Protein AF-A0A383VMI4-F1 (afdb_monomer_lite)

InterPro domains:
  IPR001650 Helicase, C-terminal domain-like [PF00271] (26-81)
  IPR001650 Helicase, C-terminal domain-like [PS51194] (1-138)
  IPR001650 Helicase, C-terminal domain-like [SM00490] (7-83)
  IPR005034 Dicer, dimerisation domain [PF03368] (176-261)
  IPR005034 Dicer, dimerisation domain [PS51327] (175-262)
  IPR027417 P-loop containing nucleoside triphosphate hydrolase [G3DSA:3.40.50.300] (9-115)
  IPR027417 P-loop containing nucleoside triphosphate hydrolase [SSF52540] (26-90)
  IPR038248 Dicer dimerisation domain superfamily [G3DSA:3.30.160.380] (170-262)

Structure (mmCIF, N/CA/C/O backbone):
data_AF-A0A383VMI4-F1
#
_entry.id   AF-A0A383VMI4-F1
#
loop_
_atom_site.group_PDB
_atom_site.id
_atom_site.type_symbol
_atom_site.label_atom_id
_atom_site.label_alt_id
_atom_site.label_comp_id
_atom_site.label_asym_id
_atom_site.label_entity_id
_atom_site.label_seq_id
_atom_site.pdbx_PDB_ins_code
_atom_site.Cartn_x
_atom_site.Cartn_y
_atom_site.Cartn_z
_atom_site.occupancy
_atom_site.B_iso_or_equiv
_atom_site.auth_seq_id
_atom_site.auth_comp_id
_atom_site.auth_asym_id
_atom_site.auth_atom_id
_atom_site.pdbx_PDB_model_num
ATOM 1 N N . MET A 1 1 ? 37.426 38.549 -35.967 1.00 44.88 1 MET A N 1
ATOM 2 C CA . MET A 1 1 ? 36.261 37.666 -36.197 1.00 44.88 1 MET A CA 1
ATOM 3 C C . MET A 1 1 ? 36.591 36.344 -35.525 1.00 44.88 1 MET A C 1
ATOM 5 O O . MET A 1 1 ? 37.774 36.080 -35.430 1.00 44.88 1 MET A O 1
ATOM 9 N N . ASP A 1 2 ? 35.598 35.607 -35.026 1.00 47.50 2 ASP A N 1
ATOM 10 C CA . ASP A 1 2 ? 35.690 34.294 -34.343 1.00 47.50 2 ASP A CA 1
ATOM 11 C C . ASP A 1 2 ? 35.432 34.337 -32.833 1.00 47.50 2 ASP A C 1
ATOM 13 O O . ASP A 1 2 ? 36.291 34.721 -32.048 1.00 47.50 2 ASP A O 1
ATOM 17 N N . THR A 1 3 ? 34.197 33.964 -32.457 1.00 49.38 3 THR A N 1
ATOM 18 C CA . THR A 1 3 ? 33.771 33.278 -31.204 1.00 49.38 3 THR A CA 1
ATOM 19 C C . THR A 1 3 ? 32.241 33.356 -31.019 1.00 49.38 3 THR A C 1
ATOM 21 O O . THR A 1 3 ? 31.740 33.740 -29.968 1.00 49.38 3 THR A O 1
ATOM 24 N N . LYS A 1 4 ? 31.447 32.983 -32.037 1.00 51.91 4 LYS A N 1
ATOM 25 C CA . LYS A 1 4 ? 29.977 32.850 -31.887 1.00 51.91 4 LYS A CA 1
ATOM 26 C C . LYS A 1 4 ? 29.412 31.482 -32.281 1.00 51.91 4 LYS A C 1
ATOM 28 O O . LYS A 1 4 ? 28.212 31.287 -32.220 1.00 51.91 4 LYS A O 1
ATOM 33 N N . VAL A 1 5 ? 30.268 30.519 -32.633 1.00 53.06 5 VAL A N 1
ATOM 34 C CA . VAL A 1 5 ? 29.835 29.193 -33.114 1.00 53.06 5 VAL A CA 1
ATOM 35 C C . VAL A 1 5 ? 29.605 28.197 -31.963 1.00 53.06 5 VAL A C 1
ATOM 37 O O . VAL A 1 5 ? 28.811 27.278 -32.105 1.00 53.06 5 VAL A O 1
ATOM 40 N N . GLY A 1 6 ? 30.232 28.390 -30.794 1.00 50.66 6 GLY A N 1
ATOM 41 C CA . GLY A 1 6 ? 30.174 27.430 -29.676 1.00 50.66 6 GLY A CA 1
ATOM 42 C C . GLY A 1 6 ? 28.859 27.395 -28.880 1.00 50.66 6 GLY A C 1
ATOM 43 O O . GLY A 1 6 ? 28.539 26.368 -28.288 1.00 50.66 6 GLY A O 1
ATOM 44 N N . GLY A 1 7 ? 28.083 28.487 -28.869 1.00 53.75 7 GLY A N 1
ATOM 45 C CA . GLY A 1 7 ? 26.807 28.560 -28.138 1.00 53.75 7 GLY A CA 1
ATOM 46 C C . GLY A 1 7 ? 25.652 27.854 -28.856 1.00 53.75 7 GLY A C 1
ATOM 47 O O . GLY A 1 7 ? 24.840 27.184 -28.218 1.00 53.75 7 GLY A O 1
ATOM 48 N N . ASP A 1 8 ? 25.629 27.933 -30.187 1.00 53.69 8 ASP A N 1
ATOM 49 C CA . ASP A 1 8 ? 24.542 27.385 -31.004 1.00 53.69 8 ASP A CA 1
ATOM 50 C C . ASP A 1 8 ? 24.614 25.853 -31.119 1.00 53.69 8 ASP A C 1
ATOM 52 O O . ASP A 1 8 ? 23.584 25.179 -31.098 1.00 53.69 8 ASP A O 1
ATOM 56 N N . VAL A 1 9 ? 25.820 25.267 -31.137 1.00 56.25 9 VAL A N 1
ATOM 57 C CA . VAL A 1 9 ? 25.995 23.799 -31.129 1.00 56.25 9 VAL A CA 1
ATOM 58 C C . VAL A 1 9 ? 25.607 23.153 -29.796 1.00 56.25 9 VAL A C 1
ATOM 60 O O . VAL A 1 9 ? 25.069 22.048 -29.796 1.00 56.25 9 VAL A O 1
ATOM 63 N N . ALA A 1 10 ? 25.811 23.834 -28.664 1.00 56.00 10 ALA A N 1
ATOM 64 C CA . ALA A 1 10 ? 25.397 23.328 -27.353 1.00 56.00 10 ALA A CA 1
ATOM 65 C C . ALA A 1 10 ? 23.866 23.354 -27.190 1.00 56.00 10 ALA A C 1
ATOM 67 O O . ALA A 1 10 ? 23.273 22.384 -26.711 1.00 56.00 10 ALA A O 1
ATOM 68 N N . ALA A 1 11 ? 23.212 24.426 -27.650 1.00 58.12 11 ALA A N 1
ATOM 69 C CA . ALA A 1 11 ? 21.754 24.530 -27.658 1.00 58.12 11 ALA A CA 1
ATOM 70 C C . ALA A 1 11 ? 21.106 23.514 -28.619 1.00 58.12 11 ALA A C 1
ATOM 72 O O . ALA A 1 11 ? 20.127 22.855 -28.259 1.00 58.12 11 ALA A O 1
ATOM 73 N N . ALA A 1 12 ? 21.685 23.318 -29.809 1.00 59.47 12 ALA A N 1
ATOM 74 C CA . ALA A 1 12 ? 21.224 22.316 -30.769 1.00 59.47 12 ALA A CA 1
ATOM 75 C C . ALA A 1 12 ? 21.395 20.876 -30.247 1.00 59.47 12 ALA A C 1
ATOM 77 O O . ALA A 1 12 ? 20.492 20.053 -30.406 1.00 59.47 12 ALA A O 1
ATOM 78 N N . ALA A 1 13 ? 22.505 20.573 -29.563 1.00 58.59 13 ALA A N 1
ATOM 79 C CA . ALA A 1 13 ? 22.728 19.267 -28.942 1.00 58.59 13 ALA A CA 1
ATOM 80 C C . ALA A 1 13 ? 21.724 18.980 -27.810 1.00 58.59 13 ALA A C 1
ATOM 82 O O . ALA A 1 13 ? 21.198 17.869 -27.716 1.00 58.59 13 ALA A O 1
ATOM 83 N N . ALA A 1 14 ? 21.396 19.983 -26.989 1.00 64.31 14 ALA A N 1
ATOM 84 C CA . ALA A 1 14 ? 20.379 19.858 -25.945 1.00 64.31 14 ALA A CA 1
ATOM 85 C C . ALA A 1 14 ? 18.972 19.624 -26.528 1.00 64.31 14 ALA A C 1
ATOM 87 O O . ALA A 1 14 ? 18.231 18.769 -26.039 1.00 64.31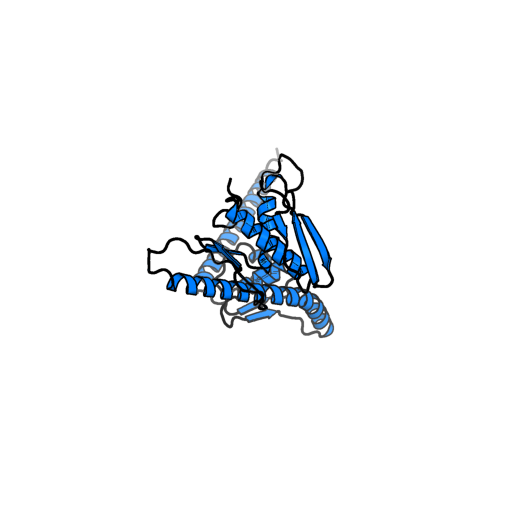 14 ALA A O 1
ATOM 88 N N . ALA A 1 15 ? 18.619 20.323 -27.611 1.00 65.81 15 ALA A N 1
ATOM 89 C CA . ALA A 1 15 ? 17.352 20.123 -28.315 1.00 65.81 15 ALA A CA 1
ATOM 90 C C . ALA A 1 15 ? 17.252 18.722 -28.949 1.00 65.81 15 ALA A C 1
ATOM 92 O O . ALA A 1 15 ? 16.212 18.068 -28.848 1.00 65.81 15 ALA A O 1
ATOM 93 N N . ALA A 1 16 ? 18.342 18.223 -29.539 1.00 66.44 16 ALA A N 1
ATOM 94 C CA . ALA A 1 16 ? 18.406 16.871 -30.090 1.00 66.44 16 ALA A CA 1
ATOM 95 C C . ALA A 1 16 ? 18.260 15.792 -29.000 1.00 66.44 16 ALA A C 1
ATOM 97 O O . ALA A 1 16 ? 17.533 14.816 -29.193 1.00 66.44 16 ALA A O 1
ATOM 98 N N . ALA A 1 17 ? 18.879 15.986 -27.831 1.00 65.56 17 ALA A N 1
ATOM 99 C CA . ALA A 1 17 ? 18.734 15.084 -26.689 1.00 65.56 17 ALA A CA 1
ATOM 100 C C . ALA A 1 17 ? 17.295 15.062 -26.143 1.00 65.56 17 ALA A C 1
ATOM 102 O O . ALA A 1 17 ? 16.758 13.991 -25.855 1.00 65.56 17 ALA A O 1
ATOM 103 N N . ALA A 1 18 ? 16.636 16.223 -26.063 1.00 66.56 18 ALA A N 1
ATOM 104 C CA . ALA A 1 18 ? 15.236 16.318 -25.653 1.00 66.56 18 ALA A CA 1
ATOM 105 C C . ALA A 1 18 ? 14.291 15.631 -26.655 1.00 66.56 18 ALA A C 1
ATOM 107 O O . ALA A 1 18 ? 13.387 14.897 -26.252 1.00 66.56 18 ALA A O 1
ATOM 108 N N . ALA A 1 19 ? 14.528 15.803 -27.959 1.00 67.81 19 ALA A N 1
ATOM 109 C CA . ALA A 1 19 ? 13.764 15.129 -29.007 1.00 67.81 19 ALA A CA 1
ATOM 110 C C . ALA A 1 19 ? 13.954 13.603 -28.969 1.00 67.81 19 ALA A C 1
ATOM 112 O O . ALA A 1 19 ? 12.982 12.856 -29.086 1.00 67.81 19 ALA A O 1
ATOM 113 N N . ALA A 1 20 ? 15.182 13.129 -28.738 1.00 68.38 20 ALA A N 1
ATOM 114 C CA . ALA A 1 20 ? 15.475 11.707 -28.579 1.00 68.38 20 ALA A CA 1
ATOM 115 C C . ALA A 1 20 ? 14.797 11.114 -27.331 1.00 68.38 20 ALA A C 1
ATOM 117 O O . ALA A 1 20 ? 14.210 10.033 -27.404 1.00 68.38 20 ALA A O 1
ATOM 118 N N . ALA A 1 21 ? 14.802 11.836 -26.206 1.00 71.06 21 ALA A N 1
ATOM 119 C CA . ALA A 1 21 ? 14.104 11.426 -24.988 1.00 71.06 21 ALA A CA 1
ATOM 120 C C . ALA A 1 21 ? 12.579 11.367 -25.189 1.00 71.06 21 ALA A C 1
ATOM 122 O O . ALA A 1 21 ? 11.935 10.402 -24.775 1.00 71.06 21 ALA A O 1
ATOM 123 N N . ALA A 1 22 ? 11.999 12.349 -25.886 1.00 71.44 22 ALA A N 1
ATOM 124 C CA . ALA A 1 22 ? 10.578 12.356 -26.227 1.00 71.44 22 ALA A CA 1
ATOM 125 C C . ALA A 1 22 ? 10.204 11.201 -27.174 1.00 71.44 22 ALA A C 1
ATOM 127 O O . ALA A 1 22 ? 9.183 10.539 -26.974 1.00 71.44 22 ALA A O 1
ATOM 128 N N . ALA A 1 23 ? 11.047 10.907 -28.167 1.00 71.81 23 ALA A N 1
ATOM 129 C CA . ALA A 1 23 ? 10.860 9.769 -29.064 1.00 71.81 23 ALA A CA 1
ATOM 130 C C . ALA A 1 23 ? 10.938 8.428 -28.312 1.00 71.81 23 ALA A C 1
ATOM 132 O O . ALA A 1 23 ? 10.107 7.546 -28.543 1.00 71.81 23 ALA A O 1
ATOM 133 N N . ALA A 1 24 ? 11.873 8.289 -27.367 1.00 78.75 24 ALA A N 1
ATOM 134 C CA . ALA A 1 24 ? 11.987 7.112 -26.509 1.00 78.75 24 ALA A CA 1
ATOM 135 C C . ALA A 1 24 ? 10.757 6.941 -25.598 1.00 78.75 24 ALA A C 1
ATOM 137 O O . ALA A 1 24 ? 10.218 5.839 -25.499 1.00 78.75 24 ALA A O 1
ATOM 138 N N . ALA A 1 25 ? 10.249 8.027 -25.008 1.00 78.38 25 ALA A N 1
ATOM 139 C CA . ALA A 1 25 ? 9.031 8.005 -24.198 1.00 78.38 25 ALA A CA 1
ATOM 140 C C . ALA A 1 25 ? 7.791 7.621 -25.027 1.00 78.38 25 ALA A C 1
ATOM 142 O O . ALA A 1 25 ? 6.978 6.799 -24.596 1.00 78.38 25 ALA A O 1
ATOM 143 N N . ALA A 1 26 ? 7.666 8.151 -26.248 1.00 81.50 26 ALA A N 1
ATOM 144 C CA . ALA A 1 26 ? 6.590 7.785 -27.166 1.00 81.50 26 ALA A CA 1
ATOM 145 C C . ALA A 1 26 ? 6.673 6.307 -27.588 1.00 81.50 26 ALA A C 1
ATOM 147 O O . ALA A 1 26 ? 5.649 5.625 -27.672 1.00 81.50 26 ALA A O 1
ATOM 148 N N . ALA A 1 27 ? 7.882 5.788 -27.822 1.00 83.75 27 ALA A N 1
ATOM 149 C CA . ALA A 1 27 ? 8.099 4.373 -28.108 1.00 83.75 27 ALA A CA 1
ATOM 150 C C . ALA A 1 27 ? 7.732 3.488 -26.905 1.00 83.75 27 ALA A C 1
ATOM 152 O O . ALA A 1 27 ? 7.025 2.493 -27.073 1.00 83.75 27 ALA A O 1
ATOM 153 N N . GLN A 1 28 ? 8.131 3.879 -25.692 1.00 83.44 28 GLN A N 1
ATOM 154 C CA . GLN A 1 28 ? 7.769 3.192 -24.453 1.00 83.44 28 GLN A CA 1
ATOM 155 C C . GLN A 1 28 ? 6.248 3.134 -24.284 1.00 83.44 28 GLN A C 1
ATOM 157 O O . GLN A 1 28 ? 5.711 2.042 -24.111 1.00 83.44 28 GLN A O 1
ATOM 162 N N . ALA A 1 29 ? 5.545 4.263 -24.428 1.00 83.69 29 ALA A N 1
ATOM 163 C CA . ALA A 1 29 ? 4.084 4.326 -24.343 1.00 83.69 29 ALA A CA 1
ATOM 164 C C . ALA A 1 29 ? 3.400 3.369 -25.334 1.00 83.69 29 ALA A C 1
ATOM 166 O O . ALA A 1 29 ? 2.518 2.600 -24.948 1.00 83.69 29 ALA A O 1
ATOM 167 N N . ARG A 1 30 ? 3.874 3.323 -26.589 1.00 87.12 30 ARG A N 1
ATOM 168 C CA . ARG A 1 30 ? 3.370 2.374 -27.596 1.00 87.12 30 ARG A CA 1
ATOM 169 C C . ARG A 1 30 ? 3.551 0.920 -27.159 1.00 87.12 30 ARG A C 1
ATOM 171 O O . ARG A 1 30 ? 2.646 0.116 -27.362 1.00 87.12 30 ARG A O 1
ATOM 178 N N . VAL A 1 31 ? 4.692 0.562 -26.568 1.00 87.38 31 VAL A N 1
ATOM 179 C CA . VAL A 1 31 ? 4.954 -0.811 -26.099 1.00 87.38 31 VAL A CA 1
ATOM 180 C C . VAL A 1 31 ? 4.008 -1.200 -24.963 1.00 87.38 31 VAL A C 1
ATOM 182 O O . VAL A 1 31 ? 3.410 -2.276 -25.021 1.00 87.38 31 VAL A O 1
ATOM 185 N N . VAL A 1 32 ? 3.809 -0.336 -23.960 1.00 85.25 32 VAL A N 1
ATOM 186 C CA . VAL A 1 32 ? 2.863 -0.651 -22.875 1.00 85.25 32 VAL A CA 1
ATOM 187 C C . VAL A 1 32 ? 1.417 -0.678 -23.364 1.00 85.25 32 VAL A C 1
ATOM 189 O O . VAL A 1 32 ? 0.671 -1.557 -22.939 1.00 85.25 32 VAL A O 1
ATOM 192 N N . ASP A 1 33 ? 1.022 0.164 -24.317 1.00 86.88 33 ASP A N 1
ATOM 193 C CA . ASP A 1 33 ? -0.321 0.087 -24.902 1.00 86.88 33 ASP A CA 1
ATOM 194 C C . ASP A 1 33 ? -0.567 -1.228 -25.649 1.00 86.88 33 ASP A C 1
ATOM 196 O O . ASP A 1 33 ? -1.617 -1.853 -25.480 1.00 86.88 33 ASP A O 1
ATOM 200 N N . ARG A 1 34 ? 0.417 -1.711 -26.415 1.00 88.81 34 ARG A N 1
ATOM 201 C CA . ARG A 1 34 ? 0.344 -3.026 -27.074 1.00 88.81 34 ARG A CA 1
ATOM 202 C C . ARG A 1 34 ? 0.236 -4.164 -26.057 1.00 88.81 34 ARG A C 1
ATOM 204 O O . ARG A 1 34 ? -0.559 -5.084 -26.241 1.00 88.81 34 ARG A O 1
ATOM 211 N N . PHE A 1 35 ? 0.968 -4.078 -24.945 1.00 87.50 35 PHE A N 1
ATOM 212 C CA . PHE A 1 35 ? 0.856 -5.033 -23.840 1.00 87.50 35 PHE A CA 1
ATOM 213 C C . PHE A 1 35 ? -0.521 -4.983 -23.154 1.00 87.50 35 PHE A C 1
ATOM 215 O O . PHE A 1 35 ? -1.128 -6.022 -22.896 1.00 87.50 35 PHE A O 1
ATOM 222 N N . ARG A 1 36 ? -1.087 -3.789 -22.921 1.00 84.06 36 ARG A N 1
ATOM 223 C CA . ARG A 1 36 ? -2.446 -3.629 -22.362 1.00 84.06 36 ARG A CA 1
ATOM 224 C C . ARG A 1 36 ? -3.512 -4.266 -23.251 1.00 84.06 36 ARG A C 1
ATOM 226 O O . ARG A 1 36 ? -4.402 -4.952 -22.738 1.00 84.06 36 ARG A O 1
ATOM 233 N N . ARG A 1 37 ? -3.403 -4.069 -24.569 1.00 87.06 37 ARG A N 1
ATOM 234 C CA . ARG A 1 37 ? -4.309 -4.655 -25.570 1.00 87.06 37 ARG A CA 1
ATOM 235 C C . ARG A 1 37 ? -4.117 -6.164 -25.756 1.00 87.06 37 ARG A C 1
ATOM 237 O O . ARG A 1 37 ? -4.980 -6.803 -26.344 1.00 87.06 37 ARG A O 1
ATOM 244 N N . GLY A 1 38 ? -3.055 -6.748 -25.197 1.00 86.62 38 GLY A N 1
ATOM 245 C CA . GLY A 1 38 ? -2.750 -8.176 -25.322 1.00 86.62 38 GLY A CA 1
ATOM 246 C C . GLY A 1 38 ? -2.076 -8.551 -26.642 1.00 86.62 38 GLY A C 1
ATOM 247 O O . GLY A 1 38 ? -1.977 -9.730 -26.955 1.00 86.62 38 GLY A O 1
ATOM 248 N N . GLU A 1 39 ? -1.593 -7.568 -27.408 1.00 90.62 39 GLU A N 1
ATOM 249 C CA . GLU A 1 39 ? -0.746 -7.818 -28.582 1.00 90.62 39 GLU A CA 1
ATOM 250 C C . GLU A 1 39 ? 0.650 -8.314 -28.169 1.00 90.62 39 GLU A C 1
ATOM 252 O O . GLU A 1 39 ? 1.331 -8.987 -28.938 1.00 90.62 39 GLU A O 1
ATOM 257 N N . LEU A 1 40 ? 1.085 -7.965 -26.952 1.00 87.88 40 LEU A N 1
ATOM 258 C CA . LEU A 1 40 ? 2.306 -8.456 -26.319 1.00 87.88 40 LEU A CA 1
ATOM 259 C C . LEU A 1 40 ? 1.940 -9.196 -25.029 1.00 87.88 40 LEU A C 1
ATOM 261 O O . LEU A 1 40 ? 1.189 -8.671 -24.210 1.00 87.88 40 LEU A O 1
ATOM 265 N N . ASN A 1 41 ? 2.515 -10.384 -24.831 1.00 88.81 41 ASN A N 1
ATOM 266 C CA . ASN A 1 41 ? 2.249 -11.242 -23.666 1.00 88.81 41 ASN A CA 1
ATOM 267 C C . ASN A 1 41 ? 3.404 -11.292 -22.656 1.00 88.81 41 ASN A C 1
ATOM 269 O O . ASN A 1 41 ? 3.231 -11.797 -21.549 1.00 88.81 41 ASN A O 1
ATOM 273 N N . LEU A 1 42 ? 4.568 -10.751 -23.020 1.00 89.25 42 LEU A N 1
ATOM 274 C CA . LEU A 1 42 ? 5.749 -10.666 -22.168 1.00 89.25 42 LEU A CA 1
ATOM 275 C C . LEU A 1 42 ? 6.344 -9.264 -22.275 1.00 89.25 42 LEU A C 1
ATOM 277 O O . LEU A 1 42 ? 6.525 -8.744 -23.375 1.00 89.25 42 LEU A O 1
ATOM 281 N N . LEU A 1 43 ? 6.660 -8.678 -21.124 1.00 87.19 43 LEU A N 1
ATOM 282 C CA . LEU A 1 43 ? 7.359 -7.407 -21.015 1.00 87.19 43 LEU A CA 1
ATOM 283 C C . LEU A 1 43 ? 8.580 -7.593 -20.116 1.00 87.19 43 LEU A C 1
ATOM 285 O O . LEU A 1 43 ? 8.463 -8.131 -19.016 1.00 87.19 43 LEU A O 1
ATOM 289 N N . VAL A 1 44 ? 9.731 -7.116 -20.580 1.00 87.44 44 VAL A N 1
ATOM 290 C CA . VAL A 1 44 ? 10.967 -7.050 -19.795 1.00 87.44 44 VAL A CA 1
ATOM 291 C C . VAL A 1 44 ? 11.279 -5.575 -19.571 1.00 87.44 44 VAL A C 1
ATOM 293 O O . VAL A 1 44 ? 11.389 -4.819 -20.534 1.00 87.44 44 VAL A O 1
ATOM 296 N N . ALA A 1 45 ? 11.368 -5.156 -18.309 1.00 81.25 45 ALA A N 1
ATOM 297 C CA . ALA A 1 45 ? 11.567 -3.760 -17.930 1.00 81.25 45 ALA A CA 1
ATOM 298 C C . ALA A 1 45 ? 12.522 -3.642 -16.734 1.00 81.25 45 ALA A C 1
ATOM 300 O O . ALA A 1 45 ? 12.602 -4.543 -15.899 1.00 81.25 45 ALA A O 1
ATOM 301 N N . THR A 1 46 ? 13.231 -2.517 -16.648 1.00 82.69 46 THR A N 1
ATOM 302 C CA . THR A 1 46 ? 14.068 -2.150 -15.498 1.00 82.69 46 THR A CA 1
ATOM 303 C C . THR A 1 46 ? 13.271 -1.314 -14.490 1.00 82.69 46 THR A C 1
ATOM 305 O O . THR A 1 46 ? 12.218 -0.763 -14.815 1.00 82.69 46 THR A O 1
ATOM 308 N N . ASN A 1 47 ? 13.769 -1.212 -13.251 1.00 63.06 47 ASN A N 1
ATOM 309 C CA . ASN A 1 47 ? 13.065 -0.588 -12.118 1.00 63.06 47 ASN A CA 1
ATOM 310 C C . ASN A 1 47 ? 12.580 0.854 -12.407 1.00 63.06 47 ASN A C 1
ATOM 312 O O . ASN A 1 47 ? 11.479 1.226 -12.007 1.00 63.06 47 ASN A O 1
ATOM 316 N N . ILE A 1 48 ? 13.345 1.617 -13.201 1.00 55.00 48 ILE A N 1
ATOM 317 C CA . ILE A 1 48 ? 13.051 3.011 -13.596 1.00 55.00 48 ILE A CA 1
ATOM 318 C C . ILE A 1 48 ? 11.799 3.116 -14.497 1.00 55.00 48 ILE A C 1
ATOM 320 O O . ILE A 1 48 ? 11.180 4.170 -14.575 1.00 55.00 48 ILE A O 1
ATOM 324 N N . GLY A 1 49 ? 11.369 2.020 -15.131 1.00 50.12 49 GLY A N 1
ATOM 325 C CA . GLY A 1 49 ? 10.125 1.959 -15.904 1.00 50.12 49 GLY A CA 1
ATOM 326 C C . GLY A 1 49 ? 8.911 1.436 -15.128 1.00 50.12 49 GLY A C 1
ATOM 327 O O . GLY A 1 49 ? 7.849 1.273 -15.712 1.00 50.12 49 GLY A O 1
ATOM 328 N N . SER A 1 50 ? 9.020 1.091 -13.843 1.00 49.25 50 SER A N 1
ATOM 329 C CA . SER A 1 50 ? 7.903 0.443 -13.128 1.00 49.25 50 SER A CA 1
ATOM 330 C C . SER A 1 50 ? 6.947 1.424 -12.437 1.00 49.25 50 SER A C 1
ATOM 332 O O . SER A 1 50 ? 5.767 1.106 -12.231 1.00 49.25 50 SER A O 1
ATOM 334 N N . GLU A 1 51 ? 7.433 2.627 -12.126 1.00 53.72 51 GLU A N 1
ATOM 335 C CA . GLU A 1 51 ? 6.668 3.692 -11.487 1.00 53.72 51 GLU A CA 1
ATOM 336 C C . GLU A 1 51 ? 5.921 4.516 -12.550 1.00 53.72 51 GLU A C 1
ATOM 338 O O . GLU A 1 51 ? 6.479 4.909 -13.570 1.00 53.72 51 GLU A O 1
ATOM 343 N N . GLY A 1 52 ? 4.615 4.719 -12.367 1.00 55.28 52 GLY A N 1
ATOM 344 C CA . GLY A 1 52 ? 3.780 5.503 -13.290 1.00 55.28 52 GLY A CA 1
ATOM 345 C C . GLY A 1 52 ? 3.282 4.779 -14.552 1.00 55.28 52 GLY A C 1
ATOM 346 O O . GLY A 1 52 ? 2.364 5.273 -15.204 1.00 55.28 52 GLY A O 1
ATOM 347 N N . MET A 1 53 ? 3.790 3.587 -14.885 1.00 63.62 53 MET A N 1
ATOM 348 C CA . MET A 1 53 ? 3.228 2.776 -15.974 1.00 63.62 53 MET A CA 1
ATOM 349 C C . MET A 1 53 ? 2.024 1.960 -15.484 1.00 63.62 53 MET A C 1
ATOM 351 O O . MET A 1 53 ? 2.130 1.107 -14.599 1.00 63.62 53 MET A O 1
ATOM 355 N N . ASP A 1 54 ? 0.846 2.220 -16.050 1.00 66.31 54 ASP A N 1
ATOM 356 C CA . ASP A 1 54 ? -0.340 1.402 -15.788 1.00 66.31 54 ASP A CA 1
ATOM 357 C C . ASP A 1 54 ? -0.262 0.085 -16.580 1.00 66.31 54 ASP A C 1
ATOM 359 O O . ASP A 1 54 ? -0.208 0.099 -17.811 1.00 66.31 54 ASP A O 1
ATOM 363 N N . PHE A 1 55 ? -0.219 -1.050 -15.879 1.00 70.94 55 PHE A N 1
ATOM 364 C CA . PHE A 1 55 ? -0.097 -2.387 -16.460 1.00 70.94 55 PHE A CA 1
ATOM 365 C C . PHE A 1 55 ? -1.345 -3.213 -16.161 1.00 70.94 55 PHE A C 1
ATOM 367 O O . PHE A 1 55 ? -1.854 -3.214 -15.037 1.00 70.94 55 PHE A O 1
ATOM 374 N N . LYS A 1 56 ? -1.766 -4.014 -17.145 1.00 70.12 56 LYS A N 1
ATOM 375 C CA . LYS A 1 56 ? -2.786 -5.049 -16.955 1.00 70.12 56 LYS A CA 1
ATOM 376 C C . LYS A 1 56 ? -2.322 -6.058 -15.898 1.00 70.12 56 LYS A C 1
ATOM 378 O O . LYS A 1 56 ? -1.132 -6.341 -15.767 1.00 70.12 56 LYS A O 1
ATOM 383 N N . GLN A 1 57 ? -3.268 -6.650 -15.169 1.00 80.44 57 GLN A N 1
ATOM 384 C CA . GLN A 1 57 ? -2.957 -7.727 -14.227 1.00 80.44 57 GLN A CA 1
ATOM 385 C C . GLN A 1 57 ? -2.317 -8.922 -14.957 1.00 80.44 57 GLN A C 1
ATOM 387 O O . GLN A 1 57 ? -2.909 -9.496 -15.883 1.00 80.44 57 GLN A O 1
ATOM 392 N N . CYS A 1 58 ? -1.125 -9.300 -14.510 1.00 85.56 58 CYS A N 1
ATOM 393 C CA . CYS A 1 58 ? -0.284 -10.342 -15.083 1.00 85.56 58 CYS A CA 1
ATOM 394 C C . CYS A 1 58 ? -0.541 -11.698 -14.408 1.00 85.56 58 CYS A C 1
ATOM 396 O O . CYS A 1 58 ? -0.922 -11.765 -13.238 1.00 85.56 58 CYS A O 1
ATOM 398 N N . ALA A 1 59 ? -0.341 -12.783 -15.160 1.00 87.94 59 ALA A N 1
ATOM 399 C CA . ALA A 1 59 ? -0.392 -14.146 -14.623 1.00 87.94 59 ALA A CA 1
ATOM 400 C C . ALA A 1 59 ? 0.899 -14.517 -13.877 1.00 87.94 59 ALA A C 1
ATOM 402 O O . ALA A 1 59 ? 0.860 -15.286 -12.924 1.00 87.94 59 ALA A O 1
ATOM 403 N N . ALA A 1 60 ? 2.030 -13.936 -14.271 1.00 89.12 60 ALA A N 1
ATOM 404 C CA . ALA A 1 60 ? 3.294 -14.083 -13.572 1.00 89.12 60 ALA A CA 1
ATOM 405 C C . ALA A 1 60 ? 4.062 -12.761 -13.598 1.00 89.12 60 ALA A C 1
ATOM 407 O O . ALA A 1 60 ? 3.991 -12.019 -14.578 1.00 89.12 60 ALA A O 1
ATOM 408 N N . VAL A 1 61 ? 4.789 -12.475 -12.522 1.00 89.62 61 VAL A N 1
ATOM 409 C CA . VAL A 1 61 ? 5.749 -11.371 -12.439 1.00 89.62 61 VAL A CA 1
ATOM 410 C C . VAL A 1 61 ? 7.045 -11.938 -11.876 1.00 89.62 61 VAL A C 1
ATOM 412 O O . VAL A 1 61 ? 7.044 -12.542 -10.802 1.00 89.62 61 VAL A O 1
ATOM 415 N N . VAL A 1 62 ? 8.141 -11.755 -12.610 1.00 89.94 62 VAL A N 1
ATOM 416 C CA . VAL A 1 62 ? 9.465 -12.262 -12.238 1.00 89.94 62 VAL A CA 1
ATOM 417 C C . VAL A 1 62 ? 10.388 -11.077 -11.994 1.00 89.94 62 VAL A C 1
ATOM 419 O O . VAL A 1 62 ? 10.641 -10.297 -12.909 1.00 89.94 62 VAL A O 1
ATOM 422 N N . ALA A 1 63 ? 10.880 -10.934 -10.765 1.00 87.38 63 ALA A N 1
ATOM 423 C CA . ALA A 1 63 ? 11.901 -9.946 -10.442 1.00 87.38 63 ALA A CA 1
ATOM 424 C C . ALA A 1 63 ? 13.288 -10.577 -10.610 1.00 87.38 63 ALA A C 1
ATOM 426 O O . ALA A 1 63 ? 13.545 -11.657 -10.075 1.00 87.38 63 ALA A O 1
ATOM 427 N N . PHE A 1 64 ? 14.174 -9.916 -11.358 1.00 86.31 64 PHE A N 1
ATOM 428 C CA . PHE A 1 64 ? 15.542 -10.405 -11.561 1.00 86.31 64 PHE A CA 1
ATOM 429 C C . PHE A 1 64 ? 16.362 -10.397 -10.265 1.00 86.31 64 PHE A C 1
ATOM 431 O O . PHE A 1 64 ? 17.222 -11.247 -10.066 1.00 86.31 64 PHE A O 1
ATOM 438 N N . GLU A 1 65 ? 16.031 -9.477 -9.363 1.00 81.75 65 GLU A N 1
ATOM 439 C CA . GLU A 1 65 ? 16.559 -9.409 -8.009 1.00 81.75 65 GLU A CA 1
ATOM 440 C C . GLU A 1 65 ? 15.394 -9.247 -7.027 1.00 81.75 65 GLU A C 1
ATOM 442 O O . GLU A 1 65 ? 14.355 -8.676 -7.387 1.00 81.75 65 GLU A O 1
ATOM 447 N N . PRO A 1 66 ? 15.528 -9.726 -5.781 1.00 80.81 66 PRO A N 1
ATOM 448 C CA . PRO A 1 66 ? 14.541 -9.455 -4.749 1.00 80.81 66 PRO A CA 1
ATOM 449 C C . PRO A 1 66 ? 14.352 -7.952 -4.514 1.00 80.81 66 PRO A C 1
ATOM 451 O O . PRO A 1 66 ? 15.317 -7.189 -4.582 1.00 80.81 66 PRO A O 1
ATOM 454 N N . PRO A 1 67 ? 13.118 -7.511 -4.217 1.00 80.44 67 PRO A N 1
ATOM 455 C CA . PRO A 1 67 ? 12.827 -6.095 -4.056 1.00 80.44 67 PRO A CA 1
ATOM 456 C C . PRO A 1 67 ? 13.660 -5.487 -2.914 1.00 80.44 67 PRO A C 1
ATOM 458 O O . PRO A 1 67 ? 13.844 -6.145 -1.881 1.00 80.44 67 PRO A O 1
ATOM 461 N N . PRO A 1 68 ? 14.157 -4.247 -3.083 1.00 77.88 68 PRO A N 1
ATOM 462 C CA . PRO A 1 68 ? 14.975 -3.585 -2.070 1.00 77.88 68 PRO A CA 1
ATOM 463 C C . PRO A 1 68 ? 14.146 -3.210 -0.836 1.00 77.88 68 PRO A C 1
ATOM 465 O O . PRO A 1 68 ? 14.596 -3.426 0.284 1.00 77.88 68 PRO A O 1
ATOM 468 N N . ASP A 1 69 ? 12.911 -2.745 -1.051 1.00 76.81 69 ASP A N 1
ATOM 469 C CA . ASP A 1 69 ? 12.020 -2.243 -0.007 1.00 76.81 69 ASP A CA 1
ATOM 470 C C . ASP A 1 69 ? 10.597 -2.807 -0.120 1.00 76.81 69 ASP A C 1
ATOM 472 O O . ASP A 1 69 ? 10.160 -3.318 -1.160 1.00 76.81 69 ASP A O 1
ATOM 476 N N . LEU A 1 70 ? 9.830 -2.642 0.963 1.00 76.56 70 LEU A N 1
ATOM 477 C CA . LEU A 1 70 ? 8.427 -3.047 1.058 1.00 76.56 70 LEU A CA 1
ATOM 478 C C . LEU A 1 70 ? 7.551 -2.417 -0.036 1.00 76.56 70 LEU A C 1
ATOM 480 O O . LEU A 1 70 ? 6.699 -3.089 -0.616 1.00 76.56 70 LEU A O 1
ATOM 484 N N . THR A 1 71 ? 7.766 -1.140 -0.350 1.00 78.62 71 THR A N 1
ATOM 485 C CA . THR A 1 71 ? 6.990 -0.433 -1.377 1.00 78.62 71 THR A CA 1
ATOM 486 C C . THR A 1 71 ? 7.185 -1.069 -2.753 1.00 78.62 71 THR A C 1
ATOM 488 O O . THR A 1 71 ? 6.198 -1.374 -3.425 1.00 78.62 71 THR A O 1
ATOM 491 N N . SER A 1 72 ? 8.431 -1.362 -3.141 1.00 79.69 72 SER A N 1
ATOM 492 C CA . SER A 1 72 ? 8.742 -2.048 -4.402 1.00 79.69 72 SER A CA 1
ATOM 493 C C . SER A 1 72 ? 8.135 -3.450 -4.441 1.00 79.69 72 SER A C 1
ATOM 495 O O . SER A 1 72 ? 7.580 -3.853 -5.462 1.00 79.69 72 SER A O 1
ATOM 497 N N . TYR A 1 73 ? 8.162 -4.175 -3.315 1.00 81.94 73 TYR A N 1
ATOM 498 C CA . TYR A 1 73 ? 7.488 -5.469 -3.194 1.00 81.94 73 TYR A CA 1
ATOM 499 C C . TYR A 1 73 ? 5.977 -5.357 -3.451 1.00 81.94 73 TYR A C 1
ATOM 501 O O . TYR A 1 73 ? 5.444 -6.090 -4.284 1.00 81.94 73 TYR A O 1
ATOM 509 N N . ILE A 1 74 ? 5.288 -4.429 -2.777 1.00 79.12 74 ILE A N 1
ATOM 510 C CA . ILE A 1 74 ? 3.835 -4.232 -2.907 1.00 79.12 74 ILE A CA 1
ATOM 511 C C . ILE A 1 74 ? 3.459 -3.807 -4.331 1.00 79.12 74 ILE A C 1
ATOM 513 O O . ILE A 1 74 ? 2.463 -4.288 -4.876 1.00 79.12 74 ILE A O 1
ATOM 517 N N . GLN A 1 75 ? 4.243 -2.927 -4.954 1.00 80.00 75 GLN A N 1
ATOM 518 C CA . GLN A 1 75 ? 4.010 -2.481 -6.327 1.00 80.00 75 GLN A CA 1
ATOM 519 C C . GLN A 1 75 ? 4.192 -3.628 -7.332 1.00 80.00 75 GLN A C 1
ATOM 521 O O . GLN A 1 75 ? 3.303 -3.856 -8.157 1.00 80.00 75 GLN A O 1
ATOM 526 N N . ALA A 1 76 ? 5.286 -4.392 -7.226 1.00 81.25 76 ALA A N 1
ATOM 527 C CA . ALA A 1 76 ? 5.593 -5.512 -8.118 1.00 81.25 76 ALA A CA 1
ATOM 528 C C . ALA A 1 76 ? 4.607 -6.679 -7.944 1.00 81.25 76 ALA A C 1
ATOM 530 O O . ALA A 1 76 ? 3.973 -7.101 -8.916 1.00 81.25 76 ALA A O 1
ATOM 531 N N . ARG A 1 77 ? 4.374 -7.138 -6.701 1.00 82.06 77 ARG A N 1
ATOM 532 C CA . ARG A 1 77 ? 3.316 -8.122 -6.386 1.00 82.06 77 ARG A CA 1
ATOM 533 C C . ARG A 1 77 ? 1.953 -7.609 -6.822 1.00 82.06 77 ARG A C 1
ATOM 535 O O . ARG A 1 77 ? 1.114 -8.370 -7.293 1.00 82.06 77 ARG A O 1
ATOM 542 N N . GLY A 1 78 ? 1.753 -6.297 -6.739 1.00 82.44 78 GLY A N 1
ATOM 543 C CA . GLY A 1 78 ? 0.542 -5.636 -7.172 1.00 82.44 78 GLY A CA 1
ATOM 544 C C . GLY A 1 78 ? 0.199 -5.838 -8.650 1.00 82.44 78 GLY A C 1
ATOM 545 O O . GLY A 1 78 ? -0.968 -5.681 -9.010 1.00 82.44 78 GLY A O 1
ATOM 546 N N . ARG A 1 79 ? 1.165 -6.227 -9.489 1.00 84.19 79 ARG A N 1
ATOM 547 C CA . ARG A 1 79 ? 0.940 -6.583 -10.896 1.00 84.19 79 ARG A CA 1
ATOM 548 C C . ARG A 1 79 ? 0.534 -8.052 -11.084 1.00 84.19 79 ARG A C 1
ATOM 550 O O . ARG A 1 79 ? -0.157 -8.351 -12.053 1.00 84.19 79 ARG A O 1
ATOM 557 N N . ALA A 1 80 ? 0.850 -8.938 -10.136 1.00 86.06 80 ALA A N 1
ATOM 558 C CA . ALA A 1 80 ? 0.432 -10.345 -10.084 1.00 86.06 80 ALA A CA 1
ATOM 559 C C . ALA A 1 80 ? -0.706 -10.556 -9.059 1.00 86.06 80 ALA A C 1
ATOM 561 O O . ALA A 1 80 ? -0.537 -11.249 -8.056 1.00 86.06 80 ALA A O 1
ATOM 562 N N . ARG A 1 81 ? -1.873 -9.930 -9.287 1.00 80.38 81 ARG A N 1
ATOM 563 C CA . ARG A 1 81 ? -3.060 -10.032 -8.399 1.00 80.38 81 ARG A CA 1
ATOM 564 C C . ARG A 1 81 ? -4.159 -10.978 -8.898 1.00 80.38 81 ARG A C 1
ATOM 566 O O . ARG A 1 81 ? -5.186 -11.110 -8.231 1.00 80.38 81 ARG A O 1
ATOM 573 N N . LYS A 1 82 ? -3.990 -11.603 -10.066 1.00 80.25 82 LYS A N 1
ATOM 574 C CA . LYS A 1 82 ? -4.979 -12.557 -10.591 1.00 80.25 82 LYS A CA 1
ATOM 575 C C . LYS A 1 82 ? -5.053 -13.790 -9.690 1.00 80.25 82 LYS A C 1
ATOM 577 O O . LYS A 1 82 ? -4.097 -14.156 -9.013 1.00 80.25 82 LYS A O 1
ATOM 582 N N . GLN A 1 83 ? -6.202 -14.454 -9.664 1.00 76.69 83 GLN A N 1
ATOM 583 C CA . GLN A 1 83 ? -6.289 -15.732 -8.966 1.00 76.69 83 GLN A CA 1
ATOM 584 C C . GLN A 1 83 ? -5.337 -16.735 -9.634 1.00 76.69 83 GLN A C 1
ATOM 586 O O . GLN A 1 83 ? -5.334 -16.860 -10.856 1.00 76.69 83 GLN A O 1
ATOM 591 N N . GLY A 1 84 ? -4.491 -17.387 -8.836 1.00 82.88 84 GLY A N 1
ATOM 592 C CA . GLY A 1 84 ? -3.458 -18.297 -9.338 1.00 82.88 84 GLY A CA 1
ATOM 593 C C . GLY A 1 84 ? -2.232 -17.621 -9.964 1.00 82.88 84 GLY A C 1
ATOM 594 O O . GLY A 1 84 ? -1.384 -18.332 -10.495 1.00 82.88 84 GLY A O 1
ATOM 595 N N . SER A 1 85 ? -2.097 -16.288 -9.916 1.00 88.19 85 SER A N 1
ATOM 596 C CA . SER A 1 85 ? -0.888 -15.640 -10.436 1.00 88.19 85 SER A CA 1
ATOM 597 C C . SER A 1 85 ? 0.325 -15.841 -9.534 1.00 88.19 85 SER A C 1
ATOM 599 O O . SER A 1 85 ? 0.199 -15.890 -8.311 1.00 88.19 85 SER A O 1
ATOM 601 N N . GLN A 1 86 ? 1.508 -15.891 -10.142 1.00 88.00 86 GLN A N 1
ATOM 602 C CA . GLN A 1 86 ? 2.769 -16.140 -9.449 1.00 88.00 86 GLN A CA 1
ATOM 603 C C . GLN A 1 86 ? 3.638 -14.883 -9.376 1.00 88.00 86 GLN A C 1
ATOM 605 O O . GLN A 1 86 ? 3.732 -14.109 -10.329 1.00 88.00 86 GLN A O 1
ATOM 610 N N . TYR A 1 87 ? 4.297 -14.692 -8.235 1.00 87.75 87 TYR A N 1
ATOM 611 C CA . TYR A 1 87 ? 5.338 -13.686 -8.062 1.00 87.75 87 TYR A CA 1
ATOM 612 C C . TYR A 1 87 ? 6.623 -14.389 -7.636 1.00 87.75 87 TYR A C 1
ATOM 614 O O . TYR A 1 87 ? 6.653 -15.038 -6.590 1.00 87.75 87 TYR A O 1
ATOM 622 N N . CYS A 1 88 ? 7.656 -14.295 -8.468 1.00 87.62 88 CYS A N 1
ATOM 623 C CA . CYS A 1 88 ? 8.892 -15.054 -8.307 1.00 87.62 88 CYS A CA 1
ATOM 624 C C . CYS A 1 88 ? 10.101 -14.124 -8.353 1.00 87.62 88 CYS A C 1
ATOM 626 O O . CYS A 1 88 ? 10.084 -13.108 -9.049 1.00 87.62 88 CYS A O 1
ATOM 628 N N . TRP A 1 89 ? 11.168 -14.502 -7.653 1.00 87.56 89 TRP A N 1
ATOM 629 C CA . TRP A 1 89 ? 12.460 -13.830 -7.755 1.00 87.56 89 TRP A CA 1
ATOM 630 C C . TRP A 1 89 ? 13.489 -14.783 -8.320 1.00 87.56 89 TRP A C 1
ATOM 632 O O . TRP A 1 89 ? 13.541 -15.955 -7.941 1.00 87.56 89 TRP A O 1
ATOM 642 N N . LEU A 1 90 ? 14.323 -14.256 -9.199 1.00 86.00 90 LEU A N 1
ATOM 643 C CA . LEU A 1 90 ? 15.558 -14.904 -9.576 1.00 86.00 90 LEU A CA 1
ATOM 644 C C . LEU A 1 90 ? 16.583 -14.628 -8.476 1.00 86.00 90 LEU A C 1
ATOM 646 O O . LEU A 1 90 ? 16.667 -13.534 -7.919 1.00 86.00 90 LEU A O 1
ATOM 650 N N . VAL A 1 91 ? 17.322 -15.668 -8.115 1.00 82.69 91 VAL A N 1
ATOM 651 C CA . VAL A 1 91 ? 18.365 -15.606 -7.097 1.00 82.69 91 VAL A CA 1
ATOM 652 C C . VAL A 1 91 ? 19.606 -16.263 -7.692 1.00 82.69 91 VAL A C 1
ATOM 654 O O . VAL A 1 91 ? 19.474 -17.291 -8.366 1.00 82.69 91 VAL A O 1
ATOM 657 N N . PRO A 1 92 ? 20.810 -15.703 -7.475 1.00 80.62 92 PRO A N 1
ATOM 658 C CA . PRO A 1 92 ? 22.041 -16.338 -7.915 1.00 80.62 92 PRO A CA 1
ATOM 659 C C . PRO A 1 92 ? 22.131 -17.776 -7.403 1.00 80.62 92 PRO A C 1
ATOM 661 O O . PRO A 1 92 ? 21.777 -18.065 -6.264 1.00 80.62 92 PRO A O 1
ATOM 664 N N . ARG A 1 93 ? 22.662 -18.686 -8.223 1.00 79.62 93 ARG A N 1
ATOM 665 C CA . ARG A 1 93 ? 22.809 -20.102 -7.850 1.00 79.62 93 ARG A CA 1
ATOM 666 C C . ARG A 1 93 ? 23.780 -20.320 -6.678 1.00 79.62 93 ARG A C 1
ATOM 668 O O . ARG A 1 93 ? 23.758 -21.385 -6.067 1.00 79.62 93 ARG A O 1
ATOM 675 N N . SER A 1 94 ? 24.644 -19.350 -6.359 1.00 80.81 94 SER A N 1
ATOM 676 C CA . SER A 1 94 ? 25.613 -19.506 -5.271 1.00 80.81 94 SER A CA 1
ATOM 677 C C . SER A 1 94 ? 24.904 -19.537 -3.911 1.00 80.81 94 SER A C 1
ATOM 679 O O . SER A 1 94 ? 24.233 -18.589 -3.500 1.00 80.81 94 SER A O 1
ATOM 681 N N . ALA A 1 95 ? 25.057 -20.654 -3.197 1.00 61.84 95 ALA A N 1
ATOM 682 C CA . ALA A 1 95 ? 24.309 -20.933 -1.971 1.00 61.84 95 ALA A CA 1
ATOM 683 C C . ALA A 1 95 ? 24.521 -19.868 -0.876 1.00 61.84 95 ALA A C 1
ATOM 685 O O . ALA A 1 95 ? 23.577 -19.512 -0.171 1.00 61.84 95 ALA A O 1
ATOM 686 N N . ALA A 1 96 ? 25.732 -19.313 -0.760 1.00 69.38 96 ALA A N 1
ATOM 687 C CA . ALA A 1 96 ? 26.066 -18.307 0.251 1.00 69.38 96 ALA A CA 1
ATOM 688 C C . ALA A 1 96 ? 25.403 -16.938 -0.005 1.00 69.38 96 ALA A C 1
ATOM 690 O O . ALA A 1 96 ? 24.831 -16.342 0.915 1.00 69.38 96 ALA A O 1
ATOM 691 N N . ALA A 1 97 ? 25.429 -16.449 -1.252 1.00 66.19 97 ALA A N 1
ATOM 692 C CA . ALA A 1 97 ? 24.789 -15.183 -1.608 1.00 66.19 97 ALA A CA 1
ATOM 693 C C . ALA A 1 97 ? 23.259 -15.324 -1.609 1.00 66.19 97 ALA A C 1
ATOM 695 O O . ALA A 1 97 ? 22.563 -14.465 -1.068 1.00 66.19 97 ALA A O 1
ATOM 696 N N . ALA A 1 98 ? 22.744 -16.449 -2.117 1.00 65.69 98 ALA A N 1
ATOM 697 C CA . ALA A 1 98 ? 21.318 -16.756 -2.127 1.00 65.69 98 ALA A CA 1
ATOM 698 C C . ALA A 1 98 ? 20.718 -16.792 -0.717 1.00 65.69 98 ALA A C 1
ATOM 700 O O . ALA A 1 98 ? 19.714 -16.133 -0.455 1.00 65.69 98 ALA A O 1
ATOM 701 N N . THR A 1 99 ? 21.348 -17.514 0.215 1.00 66.62 99 THR A N 1
ATOM 702 C CA . THR A 1 99 ? 20.814 -17.689 1.577 1.00 66.62 99 THR A CA 1
ATOM 703 C C . THR A 1 99 ? 20.771 -16.368 2.342 1.00 66.62 99 THR A C 1
ATOM 705 O O . THR A 1 99 ? 19.789 -16.073 3.024 1.00 66.62 99 THR A O 1
ATOM 708 N N . THR A 1 100 ? 21.802 -15.533 2.192 1.00 70.88 100 THR A N 1
ATOM 709 C CA . THR A 1 100 ? 21.883 -14.232 2.872 1.00 70.88 100 THR A CA 1
ATOM 710 C C . THR A 1 100 ? 20.850 -13.245 2.329 1.00 70.88 100 THR A C 1
ATOM 712 O O . THR A 1 100 ? 20.183 -12.554 3.101 1.00 70.88 100 THR A O 1
ATOM 715 N N . LEU A 1 101 ? 20.703 -13.190 1.004 1.00 69.75 101 LEU A N 1
ATOM 716 C CA . LEU A 1 101 ? 19.813 -12.252 0.325 1.00 69.75 101 LEU A CA 1
ATOM 717 C C . LEU A 1 101 ? 18.345 -12.652 0.530 1.00 69.75 101 LEU A C 1
ATOM 719 O O . LEU A 1 101 ? 17.529 -11.836 0.949 1.00 69.75 101 LEU A O 1
ATOM 723 N N . VAL A 1 102 ? 18.024 -13.940 0.379 1.00 71.69 102 VAL A N 1
ATOM 724 C CA . VAL A 1 102 ? 16.684 -14.456 0.687 1.00 71.69 102 VAL A CA 1
ATOM 725 C C . VAL A 1 102 ? 16.366 -14.287 2.173 1.00 71.69 102 VAL A C 1
ATOM 727 O O . VAL A 1 102 ? 15.260 -13.879 2.503 1.00 71.69 102 VAL A O 1
ATOM 730 N N . GLY A 1 103 ? 17.308 -14.534 3.089 1.00 72.44 103 GLY A N 1
ATOM 731 C CA . GLY A 1 103 ? 17.067 -14.421 4.532 1.00 72.44 103 GLY A CA 1
ATOM 732 C C . GLY A 1 103 ? 16.700 -13.007 5.001 1.00 72.44 103 GLY A C 1
ATOM 733 O O . GLY A 1 103 ? 15.770 -12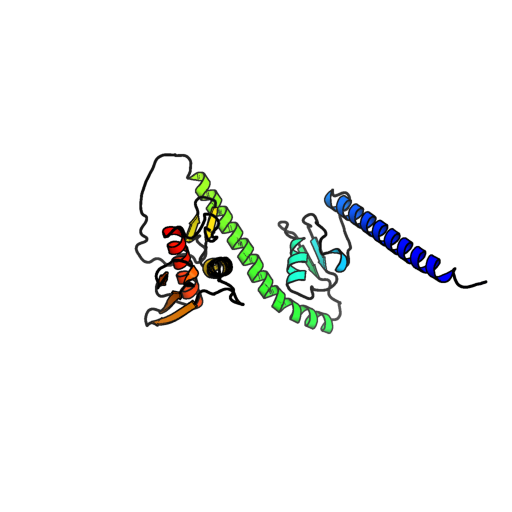.852 5.798 1.00 72.44 103 GLY A O 1
ATOM 734 N N . LYS A 1 104 ? 17.392 -11.978 4.491 1.00 70.19 104 LYS A N 1
ATOM 735 C CA . LYS A 1 104 ? 17.116 -10.565 4.814 1.00 70.19 104 LYS A CA 1
ATOM 736 C C . LYS A 1 104 ? 15.761 -10.116 4.266 1.00 70.19 104 LYS A C 1
ATOM 738 O O . LYS A 1 104 ? 14.937 -9.602 5.023 1.00 70.19 104 LYS A O 1
ATOM 743 N N . GLN A 1 105 ? 15.497 -10.387 2.988 1.00 73.94 105 GLN A N 1
ATOM 744 C CA . GLN A 1 105 ? 14.239 -10.012 2.345 1.00 73.94 105 GLN A CA 1
ATOM 745 C C . GLN A 1 105 ? 13.039 -10.823 2.866 1.00 73.94 105 GLN A C 1
ATOM 747 O O . GLN A 1 105 ? 11.944 -10.278 2.985 1.00 73.94 105 GLN A O 1
ATOM 752 N N . ARG A 1 106 ? 13.215 -12.097 3.250 1.00 70.50 106 ARG A N 1
ATOM 753 C CA . ARG A 1 106 ? 12.114 -12.965 3.714 1.00 70.50 106 ARG A CA 1
ATOM 754 C C . ARG A 1 106 ? 11.457 -12.467 4.997 1.00 70.50 106 ARG A C 1
ATOM 756 O O . ARG A 1 106 ? 10.252 -12.628 5.130 1.00 70.50 106 ARG A O 1
ATOM 763 N N . LYS A 1 107 ? 12.201 -11.853 5.926 1.00 68.12 107 LYS A N 1
ATOM 764 C CA . LYS A 1 107 ? 11.605 -11.285 7.151 1.00 68.12 107 LYS A CA 1
ATOM 765 C C . LYS A 1 107 ? 10.695 -10.096 6.836 1.00 68.12 107 LYS A C 1
ATOM 767 O O . LYS A 1 107 ? 9.529 -10.117 7.210 1.00 68.12 107 LYS A O 1
ATOM 772 N N . LEU A 1 108 ? 11.205 -9.123 6.076 1.00 68.62 108 LEU A N 1
ATOM 773 C CA . LEU A 1 108 ? 10.436 -7.948 5.645 1.00 68.62 108 LEU A CA 1
ATOM 774 C C . LEU A 1 108 ? 9.183 -8.349 4.860 1.00 68.62 108 LEU A C 1
ATOM 776 O O . LEU A 1 108 ? 8.108 -7.781 5.040 1.00 68.62 108 LEU A O 1
ATOM 780 N N . ILE A 1 109 ? 9.322 -9.355 3.999 1.00 70.75 109 ILE A N 1
ATOM 781 C CA . ILE A 1 109 ? 8.258 -9.777 3.094 1.00 70.75 109 ILE A CA 1
ATOM 782 C C . ILE A 1 109 ? 7.254 -10.697 3.789 1.00 70.75 109 ILE A C 1
ATOM 784 O O . ILE A 1 109 ? 6.076 -10.619 3.471 1.00 70.75 109 ILE A O 1
ATOM 788 N N . SER A 1 110 ? 7.659 -11.497 4.776 1.00 70.00 110 SER A N 1
ATOM 789 C CA . SER A 1 110 ? 6.729 -12.277 5.604 1.00 70.00 110 SER A CA 1
ATOM 790 C C . SER A 1 110 ? 5.771 -11.362 6.368 1.00 70.00 110 SER A C 1
ATOM 792 O O . SER A 1 110 ? 4.561 -11.583 6.356 1.00 70.00 110 SER A O 1
ATOM 794 N N . ASP A 1 111 ? 6.290 -10.297 6.982 1.00 65.50 111 ASP A N 1
ATOM 795 C CA . ASP A 1 111 ? 5.459 -9.330 7.706 1.00 65.50 111 ASP A CA 1
ATOM 796 C C . ASP A 1 111 ? 4.521 -8.577 6.749 1.00 65.50 111 ASP A C 1
ATOM 798 O O . ASP A 1 111 ? 3.345 -8.360 7.053 1.00 65.50 111 ASP A O 1
ATOM 802 N N . ALA A 1 112 ? 5.010 -8.250 5.550 1.00 64.94 112 ALA A N 1
ATOM 803 C CA . ALA A 1 112 ? 4.224 -7.648 4.479 1.00 64.94 112 ALA A CA 1
ATOM 804 C C . ALA A 1 112 ? 3.127 -8.566 3.930 1.00 64.94 112 ALA A C 1
ATOM 806 O O . ALA A 1 112 ? 2.016 -8.115 3.668 1.00 64.94 112 ALA A O 1
ATOM 807 N N . GLN A 1 113 ? 3.437 -9.849 3.737 1.00 67.25 113 GLN A N 1
ATOM 808 C CA . GLN A 1 113 ? 2.510 -10.869 3.252 1.00 67.25 113 GLN A CA 1
ATOM 809 C C . GLN A 1 113 ? 1.382 -11.077 4.250 1.00 67.25 113 GLN A C 1
ATOM 811 O O . GLN A 1 113 ? 0.224 -11.016 3.857 1.00 67.25 113 GLN A O 1
ATOM 816 N N . LEU A 1 114 ? 1.710 -11.199 5.538 1.00 66.69 114 LEU A N 1
ATOM 817 C CA . LEU A 1 114 ? 0.719 -11.286 6.608 1.00 66.69 114 LEU A CA 1
ATOM 818 C C . LEU A 1 114 ? -0.208 -10.066 6.631 1.00 66.69 114 LEU A C 1
ATOM 820 O O . LEU A 1 114 ? -1.406 -10.208 6.867 1.00 66.69 114 LEU A O 1
ATOM 824 N N . GLN A 1 115 ? 0.319 -8.865 6.378 1.00 61.78 115 GLN A N 1
ATOM 825 C CA . GLN A 1 115 ? -0.500 -7.656 6.288 1.00 61.78 115 GLN A CA 1
ATOM 826 C C . GLN A 1 115 ? -1.377 -7.629 5.031 1.00 61.78 115 GLN A C 1
ATOM 828 O O . GLN A 1 115 ? -2.555 -7.297 5.133 1.00 61.78 115 GLN A O 1
ATOM 833 N N . ASP A 1 116 ? -0.836 -7.982 3.868 1.00 63.44 116 ASP A N 1
ATOM 834 C CA . ASP A 1 116 ? -1.547 -7.988 2.584 1.00 63.44 116 ASP A CA 1
ATOM 835 C C . ASP A 1 116 ? -2.658 -9.050 2.552 1.00 63.44 116 ASP A C 1
ATOM 837 O O . ASP A 1 116 ? -3.790 -8.756 2.166 1.00 63.44 116 ASP A O 1
ATOM 841 N N . ASP A 1 117 ? -2.380 -10.257 3.049 1.00 62.62 117 ASP A N 1
ATOM 842 C CA . ASP A 1 117 ? -3.357 -11.343 3.145 1.00 62.62 117 ASP A CA 1
ATOM 843 C C . ASP A 1 117 ? -4.469 -10.977 4.140 1.00 62.62 117 ASP A C 1
ATOM 845 O O . ASP A 1 117 ? -5.654 -11.117 3.831 1.00 62.62 117 ASP A O 1
ATOM 849 N N . LEU A 1 118 ? -4.118 -10.367 5.277 1.00 57.59 118 LEU A N 1
ATOM 850 C CA . LEU A 1 118 ? -5.093 -9.845 6.234 1.00 57.59 118 LEU A CA 1
ATOM 851 C C . LEU A 1 118 ? -5.946 -8.710 5.639 1.00 57.59 118 LEU A C 1
ATOM 853 O O . LEU A 1 118 ? -7.157 -8.661 5.866 1.00 57.59 118 LEU A O 1
ATOM 857 N N . VAL A 1 119 ? -5.355 -7.783 4.880 1.00 62.50 119 VAL A N 1
ATOM 858 C CA . VAL A 1 119 ? -6.093 -6.716 4.177 1.00 62.50 119 VAL A CA 1
ATOM 859 C C . VAL A 1 119 ? -7.022 -7.317 3.120 1.00 62.50 119 VAL A C 1
ATOM 861 O O . VAL A 1 119 ? -8.169 -6.888 2.973 1.00 62.50 119 VAL A O 1
ATOM 864 N N . ARG A 1 120 ? -6.575 -8.353 2.410 1.00 62.31 120 ARG A N 1
ATOM 865 C CA . ARG A 1 120 ? -7.380 -9.058 1.414 1.00 62.31 120 ARG A CA 1
ATOM 866 C C . ARG A 1 120 ? -8.567 -9.768 2.058 1.00 62.31 120 ARG A C 1
ATOM 868 O O . ARG A 1 120 ? -9.691 -9.539 1.615 1.00 62.31 120 ARG A O 1
ATOM 875 N N . GLU A 1 121 ? -8.348 -10.545 3.114 1.00 59.38 121 GLU A N 1
ATOM 876 C CA . GLU A 1 121 ? -9.402 -11.226 3.875 1.00 59.38 121 GLU A CA 1
ATOM 877 C C . GLU A 1 121 ? -10.394 -10.238 4.484 1.00 59.38 121 GLU A C 1
ATOM 879 O O . GLU A 1 121 ? -11.603 -10.391 4.321 1.00 59.38 121 GLU A O 1
ATOM 884 N N . THR A 1 122 ? -9.903 -9.174 5.126 1.00 55.75 122 THR A N 1
ATOM 885 C CA . THR A 1 122 ? -10.775 -8.138 5.694 1.00 55.75 122 THR A CA 1
ATOM 886 C C . THR A 1 122 ? -11.581 -7.432 4.610 1.00 55.75 122 THR A C 1
ATOM 888 O O . THR A 1 122 ? -12.778 -7.222 4.797 1.00 55.75 122 THR A O 1
ATOM 891 N N . SER A 1 123 ? -10.995 -7.127 3.448 1.00 56.00 123 SER A N 1
ATOM 892 C CA . SER A 1 123 ? -11.726 -6.522 2.327 1.00 56.00 123 SER A CA 1
ATOM 893 C C . SER A 1 123 ? -12.757 -7.471 1.701 1.00 56.00 123 SER A C 1
ATOM 895 O O . SER A 1 123 ? -13.828 -7.021 1.298 1.00 56.00 123 SER A O 1
ATOM 897 N N . ALA A 1 124 ? -12.478 -8.775 1.641 1.00 59.16 124 ALA A N 1
ATOM 898 C CA . ALA A 1 124 ? -13.410 -9.787 1.150 1.00 59.16 124 ALA A CA 1
ATOM 899 C C . ALA A 1 124 ? -14.581 -9.985 2.124 1.00 59.16 124 ALA A C 1
ATOM 901 O O . ALA A 1 124 ? -15.734 -9.898 1.706 1.00 59.16 124 ALA A O 1
ATOM 902 N N . ALA A 1 125 ? -14.296 -10.128 3.422 1.00 57.19 125 ALA A N 1
ATOM 903 C CA . ALA A 1 125 ? -15.308 -10.209 4.473 1.00 57.19 125 ALA A CA 1
ATOM 904 C C . ALA A 1 125 ? -16.185 -8.947 4.511 1.00 57.19 125 ALA A C 1
ATOM 906 O O . ALA A 1 125 ? -17.406 -9.032 4.614 1.00 57.19 125 ALA A O 1
ATOM 907 N N . THR A 1 126 ? -15.576 -7.771 4.335 1.00 55.78 126 THR A N 1
ATOM 908 C CA . THR A 1 126 ? -16.295 -6.492 4.248 1.00 55.78 126 THR A CA 1
ATOM 909 C C . THR A 1 126 ? -17.210 -6.444 3.020 1.00 55.78 126 THR A C 1
ATOM 911 O O . THR A 1 126 ? -18.367 -6.047 3.138 1.00 55.78 126 THR A O 1
ATOM 914 N N . ARG A 1 127 ? -16.734 -6.886 1.844 1.00 57.47 127 ARG A N 1
ATOM 915 C CA . ARG A 1 127 ? -17.554 -6.969 0.619 1.00 57.47 127 ARG A CA 1
ATOM 916 C C . ARG A 1 127 ? -18.718 -7.947 0.763 1.00 57.47 127 ARG A C 1
ATOM 918 O O . ARG A 1 127 ? -19.815 -7.638 0.312 1.00 57.47 127 ARG A O 1
ATOM 925 N N . GLN A 1 128 ? -18.501 -9.092 1.400 1.00 62.69 128 GLN A N 1
ATOM 926 C CA . GLN A 1 128 ? -19.546 -10.090 1.617 1.00 62.69 128 GLN A CA 1
ATOM 927 C C . GLN A 1 128 ? -20.627 -9.567 2.572 1.00 62.69 128 GLN A C 1
ATOM 929 O O . GLN A 1 128 ? -21.817 -9.733 2.313 1.00 62.69 128 GLN A O 1
ATOM 934 N N . LEU A 1 129 ? -20.224 -8.849 3.622 1.00 59.12 129 LEU A N 1
ATOM 935 C CA . LEU A 1 129 ? -21.149 -8.213 4.556 1.00 59.12 129 LEU A CA 1
ATOM 936 C C . LEU A 1 129 ? -21.970 -7.094 3.887 1.00 59.12 129 LEU A C 1
ATOM 938 O O . LEU A 1 129 ? -23.174 -6.987 4.108 1.00 59.12 129 LEU A O 1
ATOM 942 N N . LEU A 1 130 ? -21.344 -6.299 3.011 1.00 55.06 130 LEU A N 1
ATOM 943 C CA . LEU A 1 130 ? -22.038 -5.310 2.176 1.00 55.06 130 LEU A CA 1
ATOM 944 C C . LEU A 1 130 ? -23.083 -5.963 1.261 1.00 55.06 130 LEU A C 1
ATOM 946 O O . LEU A 1 130 ? -24.193 -5.449 1.147 1.00 55.06 130 LEU A O 1
ATOM 950 N N . GLN A 1 131 ? -22.751 -7.090 0.629 1.00 58.59 131 GLN A N 1
ATOM 951 C CA . GLN A 1 131 ? -23.665 -7.811 -0.264 1.00 58.59 131 GLN A CA 1
ATOM 952 C C . GLN A 1 131 ? -24.865 -8.398 0.488 1.00 58.59 131 GLN A C 1
ATOM 954 O O . GLN A 1 131 ? -25.995 -8.250 0.030 1.00 58.59 131 GLN A O 1
ATOM 959 N N . GLN A 1 132 ? -24.646 -8.973 1.675 1.00 57.38 132 GLN A N 1
ATOM 960 C CA . GLN A 1 132 ? -25.718 -9.520 2.517 1.00 57.38 132 GLN A CA 1
ATOM 961 C C . GLN A 1 132 ? -26.721 -8.452 2.979 1.00 57.38 132 GLN A C 1
ATOM 963 O O . GLN A 1 132 ? -27.909 -8.737 3.102 1.00 57.38 132 GLN A O 1
ATOM 968 N N . HIS A 1 133 ? -26.278 -7.209 3.191 1.00 49.25 133 HIS A N 1
ATOM 969 C CA . HIS A 1 133 ? -27.170 -6.110 3.571 1.00 49.25 133 HIS A CA 1
ATOM 970 C C . HIS A 1 133 ? -27.981 -5.524 2.402 1.00 49.25 133 HIS A C 1
ATOM 972 O O . HIS A 1 133 ? -29.075 -5.012 2.638 1.00 49.25 133 HIS A O 1
ATOM 978 N N . HIS A 1 134 ? -27.506 -5.625 1.154 1.00 47.22 134 HIS A N 1
ATOM 979 C CA . HIS A 1 134 ? -28.277 -5.179 -0.018 1.00 47.22 134 HIS A CA 1
ATOM 980 C C . HIS A 1 134 ? -29.431 -6.134 -0.358 1.00 47.22 134 HIS A C 1
ATOM 982 O O . HIS A 1 134 ? -30.460 -5.685 -0.851 1.00 47.22 134 HIS A O 1
ATOM 988 N N . SER A 1 135 ? -29.320 -7.424 -0.026 1.00 44.34 135 SER A N 1
ATOM 989 C CA . SER A 1 135 ? -30.423 -8.390 -0.156 1.00 44.34 135 SER A CA 1
ATOM 990 C C . SER A 1 135 ? -31.525 -8.240 0.904 1.00 44.34 135 SER A C 1
ATOM 992 O O . SER A 1 135 ? -32.592 -8.824 0.750 1.00 44.34 135 SER A O 1
ATOM 994 N N . SER A 1 136 ? -31.304 -7.445 1.957 1.00 45.25 136 SER A N 1
ATOM 995 C CA . SER A 1 136 ? -32.286 -7.210 3.030 1.00 45.25 136 SER A CA 1
ATOM 996 C C . SER A 1 136 ? -33.048 -5.887 2.882 1.00 45.25 136 SER A C 1
ATOM 998 O O . SER A 1 136 ? -33.903 -5.579 3.709 1.00 45.25 136 SER A O 1
ATOM 1000 N N . SER A 1 137 ? -32.739 -5.081 1.858 1.00 40.84 137 SER A N 1
ATOM 1001 C CA . SER A 1 137 ? -33.356 -3.770 1.619 1.00 40.84 137 SER A CA 1
ATOM 1002 C C . SER A 1 137 ? -34.240 -3.794 0.371 1.00 40.84 137 SER A C 1
ATOM 1004 O O . SER A 1 137 ? -34.025 -3.080 -0.602 1.00 40.84 137 SER A O 1
ATOM 1006 N N . SER A 1 138 ? -35.275 -4.628 0.418 1.00 33.59 138 SER A N 1
ATOM 1007 C CA . SER A 1 138 ? -36.469 -4.471 -0.412 1.00 33.59 138 SER A CA 1
ATOM 1008 C C . SER A 1 138 ? -37.705 -4.443 0.489 1.00 33.59 138 SER A C 1
ATOM 1010 O O . SER A 1 138 ? -38.541 -5.340 0.441 1.00 33.59 138 SER A O 1
ATOM 1012 N N . ASN A 1 139 ? -37.793 -3.438 1.367 1.00 36.00 139 ASN A N 1
ATOM 1013 C CA . ASN A 1 139 ? -39.087 -2.921 1.820 1.00 36.00 139 ASN A CA 1
ATOM 1014 C C . ASN A 1 139 ? -38.942 -1.529 2.472 1.00 36.00 139 ASN A C 1
ATOM 1016 O O . ASN A 1 139 ? -38.217 -1.401 3.463 1.00 36.00 139 ASN A O 1
ATOM 1020 N N . PRO A 1 140 ? -39.613 -0.478 1.968 1.00 42.41 140 PRO A N 1
ATOM 1021 C CA . PRO A 1 140 ? -39.510 0.875 2.498 1.00 42.41 140 PRO A CA 1
ATOM 1022 C C . PRO A 1 140 ? -40.634 1.135 3.511 1.00 42.41 140 PRO A C 1
ATOM 1024 O O . PRO A 1 140 ? -41.548 1.898 3.235 1.00 42.41 140 PRO A O 1
ATOM 1027 N N . ALA A 1 141 ? -40.615 0.478 4.673 1.00 32.72 141 ALA A N 1
ATOM 1028 C CA . ALA A 1 141 ? -41.565 0.776 5.752 1.00 32.72 141 ALA A CA 1
ATOM 1029 C C . ALA A 1 141 ? -41.158 0.109 7.076 1.00 32.72 141 ALA A C 1
ATOM 1031 O O . ALA A 1 141 ? -41.684 -0.942 7.418 1.00 32.72 141 ALA A O 1
ATOM 1032 N N . ALA A 1 142 ? -40.237 0.700 7.839 1.00 30.19 142 ALA A N 1
ATOM 1033 C CA . ALA A 1 142 ? -40.200 0.512 9.295 1.00 30.19 142 ALA A CA 1
ATOM 1034 C C . ALA A 1 142 ? -39.225 1.501 9.933 1.00 30.19 142 ALA A C 1
ATOM 1036 O O . ALA A 1 142 ? -38.006 1.331 9.918 1.00 30.19 142 ALA A O 1
ATOM 1037 N N . ALA A 1 143 ? -39.802 2.542 10.516 1.00 31.98 143 ALA A N 1
ATOM 1038 C CA . ALA A 1 143 ? -39.155 3.39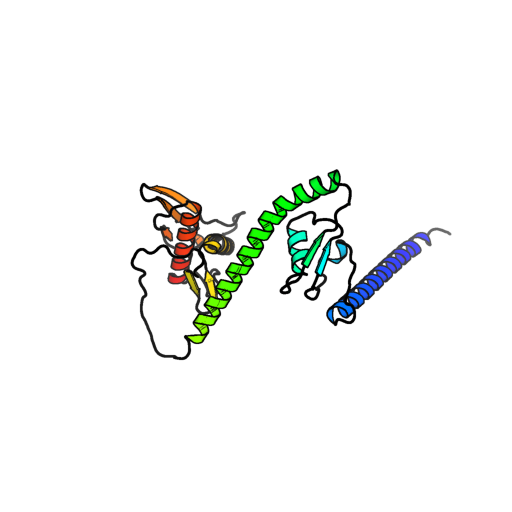0 11.489 1.00 31.98 143 ALA A CA 1
ATOM 1039 C C . ALA A 1 143 ? -38.690 2.583 12.715 1.00 31.98 143 ALA A C 1
ATOM 1041 O O . ALA A 1 143 ? -39.311 1.595 13.096 1.00 31.98 143 ALA A O 1
ATOM 1042 N N . GLY A 1 144 ? -37.626 3.081 13.350 1.00 32.03 144 GLY A N 1
ATOM 1043 C CA . GLY A 1 144 ? -37.373 2.972 14.786 1.00 32.03 144 GLY A CA 1
ATOM 1044 C C . GLY A 1 144 ? -37.381 1.573 15.397 1.00 32.03 144 GLY A C 1
ATOM 1045 O O . GLY A 1 144 ? -38.417 1.091 15.833 1.00 32.03 144 GLY A O 1
ATOM 1046 N N . ARG A 1 145 ? -36.195 1.003 15.615 1.00 31.22 145 ARG A N 1
ATOM 1047 C CA . ARG A 1 145 ? -35.937 0.167 16.795 1.00 31.22 145 ARG A CA 1
ATOM 1048 C C . ARG A 1 145 ? -34.464 0.248 17.173 1.00 31.22 145 ARG A C 1
ATOM 1050 O O . ARG A 1 145 ? -33.579 -0.156 16.425 1.00 31.22 145 ARG A O 1
ATOM 1057 N N . GLN A 1 146 ? -34.237 0.819 18.351 1.00 46.28 146 GLN A N 1
ATOM 1058 C CA . GLN A 1 146 ? -32.999 0.720 19.106 1.00 46.28 146 GLN A CA 1
ATOM 1059 C C . GLN A 1 146 ? -32.606 -0.758 19.219 1.00 46.28 146 GLN A C 1
ATOM 1061 O O . GLN A 1 146 ? -33.404 -1.578 19.665 1.00 46.28 146 GLN A O 1
ATOM 1066 N N . SER A 1 147 ? -31.373 -1.096 18.853 1.00 34.94 147 SER A N 1
ATOM 1067 C CA . SER A 1 147 ? -30.761 -2.368 19.233 1.00 34.94 147 SER A CA 1
ATOM 1068 C C . SER A 1 147 ? -29.679 -2.068 20.260 1.00 34.94 147 SER A C 1
ATOM 1070 O O . SER A 1 147 ? -28.505 -1.908 19.925 1.00 34.94 147 SER A O 1
ATOM 1072 N N . GLY A 1 148 ? -30.100 -1.972 21.522 1.00 29.72 148 GLY A N 1
ATOM 1073 C CA . GLY A 1 148 ? -29.204 -2.080 22.663 1.00 29.72 148 GLY A CA 1
ATOM 1074 C C . GLY A 1 148 ? -28.537 -3.454 22.657 1.00 29.72 148 GLY A C 1
ATOM 1075 O O . GLY A 1 148 ? -29.209 -4.482 22.611 1.00 29.72 148 GLY A O 1
ATOM 1076 N N . PHE A 1 149 ? -27.208 -3.474 22.686 1.00 31.38 149 PHE A N 1
ATOM 1077 C CA . PHE A 1 149 ? -26.440 -4.709 22.758 1.00 31.38 149 PHE A CA 1
ATOM 1078 C C . PHE A 1 149 ? -26.232 -5.073 24.234 1.00 31.38 149 PHE A C 1
ATOM 1080 O O . PHE A 1 149 ? -25.322 -4.565 24.890 1.00 31.38 149 PHE A O 1
ATOM 1087 N N . LYS A 1 150 ? -27.117 -5.920 24.774 1.00 26.42 150 LYS A N 1
ATOM 1088 C CA . LYS A 1 150 ? -26.901 -6.614 26.051 1.00 26.42 150 LYS A CA 1
ATOM 1089 C C . LYS A 1 150 ? -25.936 -7.782 25.831 1.00 26.42 150 LYS A C 1
ATOM 1091 O O . LYS A 1 150 ? -26.207 -8.636 25.001 1.00 26.42 150 LYS A O 1
ATOM 1096 N N . GLY A 1 151 ? -24.886 -7.824 26.652 1.00 28.39 151 GLY A N 1
ATOM 1097 C CA . GLY A 1 151 ? -24.347 -9.050 27.250 1.00 28.39 151 GLY A CA 1
ATOM 1098 C C . GLY A 1 151 ? -23.588 -10.039 26.358 1.00 28.39 151 GLY A C 1
ATOM 1099 O O . GLY A 1 151 ? -24.175 -10.771 25.580 1.00 28.39 151 GLY A O 1
ATOM 1100 N N . SER A 1 152 ? -22.282 -10.134 26.622 1.00 34.56 152 SER A N 1
ATOM 1101 C CA . SER A 1 152 ? -21.521 -11.388 26.737 1.00 34.56 152 SER A CA 1
ATOM 1102 C C . SER A 1 152 ? -21.744 -12.472 25.671 1.00 34.56 152 SER A C 1
ATOM 1104 O O . SER A 1 152 ? -22.460 -13.447 25.875 1.00 34.56 152 SER A O 1
ATOM 1106 N N . ALA A 1 153 ? -21.016 -12.358 24.566 1.00 29.97 153 ALA A N 1
ATOM 1107 C CA . ALA A 1 153 ? -20.473 -13.507 23.851 1.00 29.97 153 ALA A CA 1
ATOM 1108 C C . ALA A 1 153 ? -19.215 -13.024 23.129 1.00 29.97 153 ALA A C 1
ATOM 1110 O O . ALA A 1 153 ? -19.210 -11.931 22.561 1.00 29.97 153 ALA A O 1
ATOM 1111 N N . ALA A 1 154 ? -18.133 -13.794 23.201 1.00 40.03 154 ALA A N 1
ATOM 1112 C CA . ALA A 1 154 ? -16.880 -13.507 22.518 1.00 40.03 154 ALA A CA 1
ATOM 1113 C C . ALA A 1 154 ? -17.134 -13.334 21.009 1.00 40.03 154 ALA A C 1
ATOM 1115 O O . ALA A 1 154 ? -17.309 -14.304 20.275 1.00 40.03 154 ALA A O 1
ATOM 1116 N N . LEU A 1 155 ? -17.216 -12.084 20.556 1.00 40.00 155 LEU A N 1
ATOM 1117 C CA . LEU A 1 155 ? -17.534 -11.758 19.171 1.00 40.00 155 LEU A CA 1
ATOM 1118 C C . LEU A 1 155 ? -16.267 -11.861 18.311 1.00 40.00 155 LEU A C 1
ATOM 1120 O O . LEU A 1 155 ? -15.191 -11.426 18.737 1.00 40.00 155 LEU A O 1
ATOM 1124 N N . PRO A 1 156 ? -16.366 -12.425 17.098 1.00 40.53 156 PRO A N 1
ATOM 1125 C CA . PRO A 1 156 ? -15.218 -12.614 16.228 1.00 40.53 156 PRO A CA 1
ATOM 1126 C C . PRO A 1 156 ? -14.624 -11.247 15.844 1.00 40.53 156 PRO A C 1
ATOM 1128 O O . PRO A 1 156 ? -15.338 -10.297 15.520 1.00 40.53 156 PRO A O 1
ATOM 1131 N N . HIS A 1 157 ? -13.293 -11.137 15.921 1.00 45.91 157 HIS A N 1
ATOM 1132 C CA . HIS A 1 157 ? -12.502 -9.892 15.883 1.00 45.91 157 HIS A CA 1
ATOM 1133 C C . HIS A 1 157 ? -12.557 -9.113 14.542 1.00 45.91 157 HIS A C 1
ATOM 1135 O O . HIS A 1 157 ? -11.763 -8.195 14.314 1.00 45.91 157 HIS A O 1
ATOM 1141 N N . ASN A 1 158 ? -13.442 -9.510 13.631 1.00 48.50 158 ASN A N 1
ATOM 1142 C CA . ASN A 1 158 ? -13.527 -9.115 12.228 1.00 48.50 158 ASN A CA 1
ATOM 1143 C C . ASN A 1 158 ? -14.950 -8.738 11.771 1.00 48.50 158 ASN A C 1
ATOM 1145 O O . ASN A 1 158 ? -15.113 -8.357 10.613 1.00 48.50 158 ASN A O 1
ATOM 1149 N N . ALA A 1 159 ? -15.964 -8.787 12.640 1.00 53.88 159 ALA A N 1
ATOM 1150 C CA . ALA A 1 159 ? -17.287 -8.275 12.293 1.00 53.88 159 ALA A CA 1
ATOM 1151 C C . ALA A 1 159 ? -17.239 -6.743 12.121 1.00 53.88 159 ALA A C 1
ATOM 1153 O O . ALA A 1 159 ? -16.624 -6.030 12.917 1.00 53.88 159 ALA A O 1
ATOM 1154 N N . ALA A 1 160 ? -17.869 -6.208 11.072 1.00 53.78 160 ALA A N 1
ATOM 1155 C CA . ALA A 1 160 ? -18.067 -4.767 10.957 1.00 53.78 160 ALA A CA 1
ATOM 1156 C C . ALA A 1 160 ? -18.863 -4.277 12.168 1.00 53.78 160 ALA A C 1
ATOM 1158 O O . ALA A 1 160 ? -19.960 -4.762 12.437 1.00 53.78 160 ALA A O 1
ATOM 1159 N N . HIS A 1 161 ? -18.307 -3.327 12.917 1.00 62.41 161 HIS A N 1
ATOM 1160 C CA . HIS A 1 161 ? -18.916 -2.884 14.168 1.00 62.41 161 HIS A CA 1
ATOM 1161 C C . HIS A 1 161 ? -19.611 -1.522 14.049 1.00 62.41 161 HIS A C 1
ATOM 1163 O O . HIS A 1 161 ? -20.332 -1.127 14.969 1.00 62.41 161 HIS A O 1
ATOM 1169 N N . LEU A 1 162 ? -19.413 -0.807 12.939 1.00 63.69 162 LEU A N 1
ATOM 1170 C CA . LEU A 1 162 ? -20.150 0.404 12.597 1.00 63.69 162 LEU A CA 1
ATOM 1171 C C . LEU A 1 162 ? -20.355 0.466 11.081 1.00 63.69 162 LEU A C 1
ATOM 1173 O O . LEU A 1 162 ? -19.384 0.585 10.337 1.00 63.69 162 LEU A O 1
ATOM 1177 N N . LEU A 1 163 ? -21.612 0.387 10.642 1.00 63.06 163 LEU A N 1
ATOM 1178 C CA . LEU A 1 163 ? -22.019 0.537 9.244 1.00 63.06 163 LEU A CA 1
ATOM 1179 C C . LEU A 1 163 ? -22.719 1.889 9.066 1.00 63.06 163 LEU A C 1
ATOM 1181 O O . LEU A 1 163 ? -23.699 2.178 9.761 1.00 63.06 163 LEU A O 1
ATOM 1185 N N . MET A 1 164 ? -22.208 2.719 8.164 1.00 66.88 164 MET A N 1
ATOM 1186 C CA . MET A 1 164 ? -22.796 4.004 7.794 1.00 66.88 164 MET A CA 1
ATOM 1187 C C . MET A 1 164 ? -23.823 3.813 6.667 1.00 66.88 164 MET A C 1
ATOM 1189 O O . MET A 1 164 ? -23.606 2.966 5.798 1.00 66.88 164 MET A O 1
ATOM 1193 N N . PRO A 1 165 ? -24.906 4.613 6.622 1.00 59.22 165 PRO A N 1
ATOM 1194 C CA . PRO A 1 165 ? -25.966 4.474 5.618 1.00 59.22 165 PRO A CA 1
ATOM 1195 C C . PRO A 1 165 ? -25.488 4.520 4.159 1.00 59.22 165 PRO A C 1
ATOM 1197 O O . PRO A 1 165 ? -26.073 3.854 3.315 1.00 59.22 165 PRO A O 1
ATOM 1200 N N . LYS A 1 166 ? -24.416 5.270 3.855 1.00 61.81 166 LYS A N 1
ATOM 1201 C CA . LYS A 1 166 ? -23.844 5.380 2.496 1.00 61.81 166 LYS A CA 1
ATOM 1202 C C . LYS A 1 166 ? -22.597 4.518 2.262 1.00 61.81 166 LYS A C 1
ATOM 1204 O O . LYS A 1 166 ? -21.864 4.755 1.309 1.00 61.81 166 LYS A O 1
ATOM 1209 N N . GLY A 1 167 ? -22.347 3.523 3.116 1.00 59.94 167 GLY A N 1
ATOM 1210 C CA . GLY A 1 167 ? -21.327 2.496 2.872 1.00 59.94 167 GLY A CA 1
ATOM 1211 C C . GLY A 1 167 ? -19.993 2.660 3.607 1.00 59.94 167 GLY A C 1
ATOM 1212 O O . GLY A 1 167 ? -19.120 1.810 3.447 1.00 59.94 167 GLY A O 1
ATOM 1213 N N . GLY A 1 168 ? -19.812 3.685 4.446 1.00 65.88 168 GLY A N 1
ATOM 1214 C CA . GLY A 1 168 ? -18.675 3.747 5.372 1.00 65.88 168 GLY A CA 1
ATOM 1215 C C . GLY A 1 168 ? -18.703 2.595 6.386 1.00 65.88 168 GLY A C 1
ATOM 1216 O O . GLY A 1 168 ? -19.741 2.316 6.983 1.00 65.88 168 GLY A O 1
ATOM 1217 N N . ILE A 1 169 ? -17.572 1.915 6.595 1.00 69.38 169 ILE A N 1
ATOM 1218 C CA . ILE A 1 169 ? -17.468 0.775 7.521 1.00 69.38 169 ILE A CA 1
ATOM 1219 C C . ILE A 1 169 ? -16.292 0.976 8.470 1.00 69.38 169 ILE A C 1
ATOM 1221 O O . ILE A 1 169 ? -15.157 1.140 8.025 1.00 69.38 169 ILE A O 1
ATOM 1225 N N . ALA A 1 170 ? -16.547 0.900 9.778 1.00 72.12 170 ALA A N 1
ATOM 1226 C CA . ALA A 1 170 ? -15.496 0.839 10.788 1.00 72.12 170 ALA A CA 1
ATOM 1227 C C . ALA A 1 170 ? -15.473 -0.540 11.464 1.00 72.12 170 ALA A C 1
ATOM 1229 O O . ALA A 1 170 ? -16.443 -0.985 12.089 1.00 72.12 170 ALA A O 1
ATOM 1230 N N . THR A 1 171 ? -14.336 -1.222 11.336 1.00 77.81 171 THR A N 1
ATOM 1231 C CA . THR A 1 171 ? -14.026 -2.475 12.036 1.00 77.81 171 THR A CA 1
ATOM 1232 C C . THR A 1 171 ? -13.129 -2.199 13.241 1.00 77.81 171 THR A C 1
ATOM 1234 O O . THR A 1 171 ? -12.512 -1.137 13.349 1.00 77.81 171 THR A O 1
ATOM 1237 N N . LEU A 1 172 ? -13.007 -3.176 14.145 1.00 73.88 172 LEU A N 1
ATOM 1238 C CA . LEU A 1 172 ? -12.239 -3.036 15.385 1.00 73.88 172 LEU A CA 1
ATOM 1239 C C . LEU A 1 172 ? -10.777 -2.648 15.114 1.00 73.88 172 LEU A C 1
ATOM 1241 O O . LEU A 1 172 ? -10.220 -1.791 15.790 1.00 73.88 172 LEU A O 1
ATOM 1245 N N . ARG A 1 173 ? -10.156 -3.247 14.091 1.00 73.31 173 ARG A N 1
ATOM 1246 C CA . ARG A 1 173 ? -8.752 -2.979 13.737 1.00 73.31 173 ARG A CA 1
ATOM 1247 C C . ARG A 1 173 ? -8.545 -1.637 13.033 1.00 73.31 173 ARG A C 1
ATOM 1249 O O . ARG A 1 173 ? -7.461 -1.076 13.141 1.00 73.31 173 ARG A O 1
ATOM 1256 N N . LEU A 1 174 ? -9.562 -1.127 12.336 1.00 77.38 174 LEU A N 1
ATOM 1257 C CA . LEU A 1 174 ? -9.498 0.156 11.628 1.00 77.38 174 LEU A CA 1
ATOM 1258 C C . LEU A 1 174 ? -9.849 1.349 12.521 1.00 77.38 174 LEU A C 1
ATOM 1260 O O . LEU A 1 174 ? -9.599 2.487 12.136 1.00 77.38 174 LEU A O 1
ATOM 1264 N N . ALA A 1 175 ? -10.381 1.111 13.719 1.00 81.81 175 ALA A N 1
ATOM 1265 C CA . ALA A 1 175 ? -10.876 2.168 14.588 1.00 81.81 175 ALA A CA 1
ATOM 1266 C C . ALA A 1 175 ? -9.808 3.211 14.963 1.00 81.81 175 ALA A C 1
ATOM 1268 O O . ALA A 1 175 ? -10.065 4.406 14.848 1.00 81.81 175 ALA A O 1
ATOM 1269 N N . GLN A 1 176 ? -8.599 2.787 15.353 1.00 85.12 176 GLN A N 1
ATOM 1270 C CA . GLN A 1 176 ? -7.518 3.724 15.693 1.00 85.12 176 GLN A CA 1
ATOM 1271 C C . GLN A 1 176 ? -7.042 4.548 14.478 1.00 85.12 176 GLN A C 1
ATOM 1273 O O . GLN A 1 176 ? -7.032 5.774 14.590 1.00 85.12 176 GLN A O 1
ATOM 1278 N N . PRO A 1 177 ? -6.696 3.945 13.314 1.00 80.56 177 PRO A N 1
ATOM 1279 C CA . PRO A 1 177 ? -6.346 4.709 12.113 1.00 80.56 177 PRO A CA 1
ATOM 1280 C C . PRO A 1 177 ? -7.430 5.690 11.659 1.00 80.56 177 PRO A C 1
ATOM 1282 O O . PRO A 1 177 ? -7.114 6.817 11.288 1.00 80.56 177 PRO A O 1
ATOM 1285 N N . LEU A 1 178 ? -8.702 5.286 11.714 1.00 83.19 178 LEU A N 1
ATOM 1286 C CA . LEU A 1 178 ? -9.827 6.150 11.349 1.00 83.19 178 LEU A CA 1
ATOM 1287 C C . LEU A 1 178 ? -9.944 7.345 12.297 1.00 83.19 178 LEU A C 1
ATOM 1289 O O . LEU A 1 178 ? -10.133 8.471 11.844 1.00 83.19 178 LEU A O 1
ATOM 1293 N N . LEU A 1 179 ? -9.766 7.121 13.602 1.00 83.88 179 LEU A N 1
ATOM 1294 C CA . LEU A 1 179 ? -9.794 8.187 14.599 1.00 83.88 179 LEU A CA 1
ATOM 1295 C C . LEU A 1 179 ? -8.615 9.157 14.436 1.00 83.88 179 LEU A C 1
ATOM 1297 O O . LEU A 1 179 ? -8.794 10.365 14.555 1.00 83.88 179 LEU A O 1
ATOM 1301 N N . ILE A 1 180 ? -7.423 8.648 14.108 1.00 84.62 180 ILE A N 1
ATOM 1302 C CA . ILE A 1 180 ? -6.261 9.482 13.770 1.00 84.62 180 ILE A CA 1
ATOM 1303 C C . ILE A 1 180 ? -6.573 10.329 12.533 1.00 84.62 180 ILE A C 1
ATOM 1305 O O . ILE A 1 180 ? -6.398 11.545 12.569 1.00 84.62 180 ILE A O 1
ATOM 1309 N N . GLY A 1 181 ? -7.090 9.708 11.469 1.00 80.62 181 GLY A N 1
ATOM 1310 C CA . GLY A 1 181 ? -7.496 10.405 10.250 1.00 80.62 181 GLY A CA 1
ATOM 1311 C C . GLY A 1 181 ? -8.524 11.504 10.526 1.00 80.62 181 GLY A C 1
ATOM 1312 O O . GLY A 1 181 ? -8.384 12.620 10.028 1.00 80.62 181 GLY A O 1
ATOM 1313 N N . PHE A 1 182 ? -9.503 11.230 11.387 1.00 84.25 182 PHE A N 1
ATOM 1314 C CA . PHE A 1 182 ? -10.457 12.228 11.861 1.00 84.25 182 PHE A CA 1
ATOM 1315 C C . PHE A 1 182 ? -9.752 13.396 12.567 1.00 84.25 182 PHE A C 1
ATOM 1317 O O . PHE A 1 182 ? -9.947 14.545 12.177 1.00 84.25 182 PHE A O 1
ATOM 1324 N N . CYS A 1 183 ? -8.875 13.125 13.540 1.00 83.44 183 CYS A N 1
ATOM 1325 C CA . CYS A 1 183 ? -8.170 14.170 14.285 1.00 83.44 183 CYS A CA 1
ATOM 1326 C C . CYS A 1 183 ? -7.260 15.039 13.403 1.00 83.44 183 CYS A C 1
ATOM 1328 O O . CYS A 1 183 ? -7.168 16.244 13.627 1.00 83.44 183 CYS A O 1
ATOM 1330 N N . THR A 1 184 ? -6.628 14.457 12.377 1.00 82.69 184 THR A N 1
ATOM 1331 C CA . THR A 1 184 ? -5.788 15.212 11.430 1.00 82.69 184 THR A CA 1
ATOM 1332 C C . THR A 1 184 ? -6.571 16.175 10.542 1.00 82.69 184 THR A C 1
ATOM 1334 O O . THR A 1 184 ? -6.000 17.147 10.058 1.00 82.69 184 THR A O 1
ATOM 1337 N N . LYS A 1 185 ? -7.867 15.919 10.336 1.00 82.62 185 LYS A N 1
ATOM 1338 C CA . LYS A 1 185 ? -8.752 16.725 9.486 1.00 82.62 185 LYS A CA 1
ATOM 1339 C C . LYS A 1 185 ? -9.526 17.803 10.254 1.00 82.62 185 LYS A C 1
ATOM 1341 O O . LYS A 1 185 ? -10.255 18.564 9.629 1.00 82.62 185 LYS A O 1
ATOM 1346 N N . LEU A 1 186 ? -9.405 17.856 11.582 1.00 82.56 186 LEU A N 1
ATOM 1347 C CA . LEU A 1 186 ? -10.005 18.913 12.399 1.00 82.56 186 LEU A CA 1
ATOM 1348 C C . LEU A 1 186 ? -9.233 20.224 12.237 1.00 82.56 186 LEU A C 1
ATOM 1350 O O . LEU A 1 186 ? -8.006 20.207 12.152 1.00 82.56 186 LEU A O 1
ATOM 1354 N N . ASP A 1 187 ? -9.930 21.356 12.311 1.00 78.69 187 ASP A N 1
ATOM 1355 C CA . ASP A 1 187 ? -9.280 22.664 12.340 1.00 78.69 187 ASP A CA 1
ATOM 1356 C C . ASP A 1 187 ? -8.432 22.810 13.611 1.00 78.69 187 ASP A C 1
ATOM 1358 O O . ASP A 1 187 ? -8.912 22.737 14.747 1.00 78.69 187 ASP A O 1
ATOM 1362 N N . TRP A 1 188 ? -7.124 22.969 13.415 1.00 77.50 188 TRP A N 1
ATOM 1363 C CA . TRP A 1 188 ? -6.125 22.952 14.485 1.00 77.50 188 TRP A CA 1
ATOM 1364 C C . TRP A 1 188 ? -5.570 24.336 14.837 1.00 77.50 188 TRP A C 1
ATOM 1366 O O . TRP A 1 188 ? -4.642 24.423 15.645 1.00 77.50 188 TRP A O 1
ATOM 1376 N N . GLY A 1 189 ? -6.153 25.404 14.283 1.00 72.94 189 GLY A N 1
ATOM 1377 C CA . GLY A 1 189 ? -5.916 26.784 14.717 1.00 72.94 189 GLY A CA 1
ATOM 1378 C C . GLY A 1 189 ? -4.450 27.227 14.672 1.00 72.94 189 GLY A C 1
ATOM 1379 O O . GLY A 1 189 ? -4.001 27.908 15.585 1.00 72.94 189 GLY A O 1
ATOM 1380 N N . GLY A 1 190 ? -3.674 26.797 13.671 1.00 70.88 190 GLY A N 1
ATOM 1381 C CA . GLY A 1 190 ? -2.291 27.264 13.479 1.00 70.88 190 GLY A CA 1
ATOM 1382 C C . GLY A 1 190 ? -1.181 26.486 14.215 1.00 70.88 190 GLY A C 1
ATOM 1383 O O . GLY A 1 190 ? -0.008 26.788 14.028 1.00 70.88 190 GLY A O 1
ATOM 1384 N N . ARG A 1 191 ? -1.494 25.444 14.998 1.00 74.38 191 ARG A N 1
ATOM 1385 C CA . ARG A 1 191 ? -0.506 24.506 15.580 1.00 74.38 191 ARG A CA 1
ATOM 1386 C C . ARG A 1 191 ? 0.391 23.782 14.555 1.00 74.38 191 ARG A C 1
ATOM 1388 O O . ARG A 1 191 ? -0.087 23.168 13.616 1.00 74.38 191 ARG A O 1
ATOM 1395 N N . ALA A 1 192 ? 1.691 23.685 14.846 1.00 72.62 192 ALA A N 1
ATOM 1396 C CA . ALA A 1 192 ? 2.679 23.005 13.992 1.00 72.62 192 ALA A CA 1
ATOM 1397 C C . ALA A 1 192 ? 2.449 21.489 13.775 1.00 72.62 192 ALA A C 1
ATOM 1399 O O . ALA A 1 192 ? 3.033 20.904 12.865 1.00 72.62 192 ALA A O 1
ATOM 1400 N N . LYS A 1 193 ? 1.6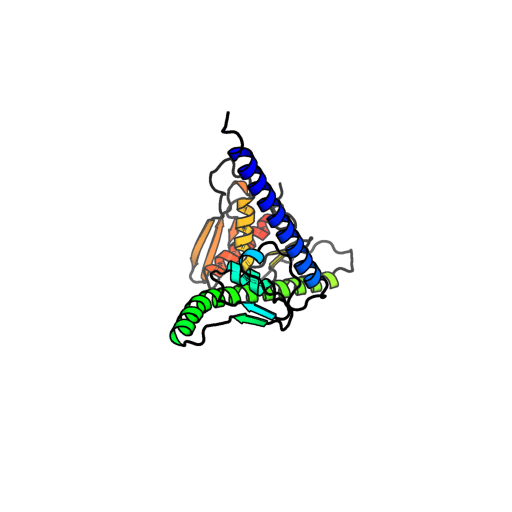43 20.828 14.618 1.00 73.31 193 LYS A N 1
ATOM 1401 C CA . LYS A 1 193 ? 1.304 19.401 14.496 1.00 73.31 193 LYS A CA 1
ATOM 1402 C C . LYS A 1 193 ? -0.195 19.185 14.719 1.00 73.31 193 LYS A C 1
ATOM 1404 O O . LYS A 1 193 ? -0.760 19.824 15.614 1.00 73.31 193 LYS A O 1
ATOM 1409 N N . PRO A 1 194 ? -0.829 18.267 13.963 1.00 74.31 194 PRO A N 1
ATOM 1410 C CA . PRO A 1 194 ? -2.234 17.954 14.156 1.00 74.31 194 PRO A CA 1
ATOM 1411 C C . PRO A 1 194 ? -2.445 17.365 15.556 1.00 74.31 194 PRO A C 1
ATOM 1413 O O . PRO A 1 194 ? -1.625 16.561 16.018 1.00 74.31 194 PRO A O 1
ATOM 1416 N N . PRO A 1 195 ? -3.526 17.751 16.250 1.00 75.62 195 PRO A N 1
ATOM 1417 C CA . PRO A 1 195 ? -3.823 17.194 17.555 1.00 75.62 195 PRO A CA 1
ATOM 1418 C C . PRO A 1 195 ? -4.159 15.705 17.405 1.00 75.62 195 PRO A C 1
ATOM 1420 O O . PRO A 1 195 ? -4.786 15.299 16.430 1.00 75.62 195 PRO A O 1
ATOM 1423 N N . GLN A 1 196 ? -3.727 14.883 18.359 1.00 79.44 196 GLN A N 1
ATOM 1424 C CA . GLN A 1 196 ? -3.955 13.437 18.335 1.00 79.44 196 GLN A CA 1
ATOM 1425 C C . GLN A 1 196 ? -4.903 13.015 19.455 1.00 79.44 196 GLN A C 1
ATOM 1427 O O . GLN A 1 196 ? -4.976 13.662 20.499 1.00 79.44 196 GLN A O 1
ATOM 1432 N N . ALA A 1 197 ? -5.613 11.910 19.234 1.00 83.94 197 ALA A N 1
ATOM 1433 C CA . ALA A 1 197 ? -6.376 11.254 20.283 1.00 83.94 197 ALA A CA 1
ATOM 1434 C C . ALA A 1 197 ? -5.423 10.662 21.333 1.00 83.94 197 ALA A C 1
ATOM 1436 O O . ALA A 1 197 ? -4.463 9.965 20.995 1.00 83.94 197 ALA A O 1
ATOM 1437 N N . PHE A 1 198 ? -5.704 10.923 22.605 1.00 87.19 198 PHE A N 1
ATOM 1438 C CA . PHE A 1 198 ? -4.946 10.392 23.729 1.00 87.19 198 PHE A CA 1
ATOM 1439 C C . PHE A 1 198 ? -5.644 9.157 24.307 1.00 87.19 198 PHE A C 1
ATOM 1441 O O . PHE A 1 198 ? -6.865 9.125 24.445 1.00 87.19 198 PHE A O 1
ATOM 1448 N N . TYR A 1 199 ? -4.863 8.135 24.656 1.00 87.81 199 TYR A N 1
ATOM 1449 C CA . TYR A 1 199 ? -5.363 6.855 25.157 1.00 87.81 199 TYR A CA 1
ATOM 1450 C C . TYR A 1 199 ? -4.795 6.596 26.548 1.00 87.81 199 TYR A C 1
ATOM 1452 O O . TYR A 1 199 ? -3.589 6.393 26.695 1.00 87.81 199 TYR A O 1
ATOM 1460 N N . ARG A 1 200 ? -5.660 6.516 27.560 1.00 87.06 200 ARG A N 1
ATOM 1461 C CA . ARG A 1 200 ? -5.273 6.108 28.914 1.00 87.06 200 ARG A CA 1
ATOM 1462 C C . ARG A 1 200 ? -5.681 4.663 29.132 1.00 87.06 200 ARG A C 1
ATOM 1464 O O . ARG A 1 200 ? -6.856 4.347 29.012 1.00 87.06 200 ARG A O 1
ATOM 1471 N N . THR A 1 201 ? -4.723 3.786 29.420 1.00 86.25 201 THR A N 1
ATOM 1472 C CA . THR 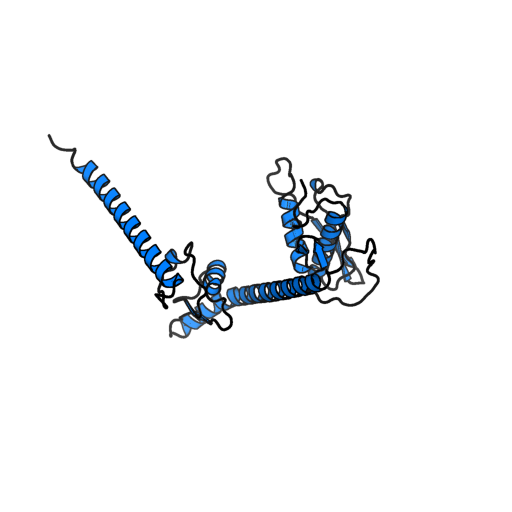A 1 201 ? -4.999 2.366 29.687 1.00 86.25 201 THR A CA 1
ATOM 1473 C C . THR A 1 201 ? -4.675 2.037 31.135 1.00 86.25 201 THR A C 1
ATOM 1475 O O . THR A 1 201 ? -3.609 2.408 31.619 1.00 86.25 201 THR A O 1
ATOM 1478 N N . VAL A 1 202 ? -5.599 1.366 31.813 1.00 86.25 202 VAL A N 1
ATOM 1479 C CA . VAL A 1 202 ? -5.492 0.932 33.205 1.00 86.25 202 VAL A CA 1
ATOM 1480 C C . VAL A 1 202 ? -5.672 -0.582 33.241 1.00 86.25 202 VAL A C 1
ATOM 1482 O O . VAL A 1 202 ? -6.544 -1.125 32.562 1.00 86.25 202 VAL A O 1
ATOM 1485 N N . GLN A 1 203 ? -4.825 -1.267 34.006 1.00 85.25 203 GLN A N 1
ATOM 1486 C CA . GLN A 1 203 ? -4.975 -2.694 34.267 1.00 85.25 203 GLN A CA 1
ATOM 1487 C C . GLN A 1 203 ? -5.930 -2.875 35.450 1.00 85.25 203 GLN A C 1
ATOM 1489 O O . GLN A 1 203 ? -5.642 -2.392 36.543 1.00 85.25 203 GLN A O 1
ATOM 1494 N N . LEU A 1 204 ? -7.045 -3.568 35.233 1.00 80.44 204 LEU A N 1
ATOM 1495 C CA . LEU A 1 204 ? -7.972 -3.992 36.279 1.00 80.44 204 LEU A CA 1
ATOM 1496 C C . LEU A 1 204 ? -7.909 -5.520 36.461 1.00 80.44 204 LEU A C 1
ATOM 1498 O O . LEU A 1 204 ? -7.416 -6.221 35.571 1.00 80.44 204 LEU A O 1
ATOM 1502 N N . PRO A 1 205 ? -8.421 -6.057 37.585 1.00 73.44 205 PRO A N 1
ATOM 1503 C CA . PRO A 1 205 ? -8.490 -7.503 37.823 1.00 73.44 205 PRO A CA 1
ATOM 1504 C C . PRO A 1 205 ? -9.233 -8.275 36.718 1.00 73.44 205 PRO A C 1
ATOM 1506 O O . PRO A 1 205 ? -8.916 -9.426 36.446 1.00 73.44 205 PRO A O 1
ATOM 1509 N N . GLU A 1 206 ? -10.181 -7.622 36.042 1.00 73.06 206 GLU A N 1
ATOM 1510 C CA . GLU A 1 206 ? -10.998 -8.192 34.963 1.00 73.06 206 GLU A CA 1
ATOM 1511 C C . GLU A 1 206 ? -10.374 -8.041 33.559 1.00 73.06 206 GLU A C 1
ATOM 1513 O O . GLU A 1 206 ? -10.925 -8.538 32.577 1.00 73.06 206 GLU A O 1
ATOM 1518 N N . GLY A 1 207 ? -9.235 -7.347 33.430 1.00 77.31 207 GLY A N 1
ATOM 1519 C CA . GLY A 1 207 ? -8.536 -7.145 32.158 1.00 77.31 207 GLY A CA 1
ATOM 1520 C C . GLY A 1 207 ? -8.023 -5.721 31.937 1.00 77.31 207 GLY A C 1
ATOM 1521 O O . GLY A 1 207 ? -7.920 -4.901 32.847 1.00 77.31 207 GLY A O 1
ATOM 1522 N N . GLN A 1 208 ? -7.666 -5.422 30.689 1.00 76.12 208 GLN A N 1
ATOM 1523 C CA . GLN A 1 208 ? -7.211 -4.099 30.265 1.00 76.12 208 GLN A CA 1
ATOM 1524 C C . GLN A 1 208 ? -8.405 -3.198 29.967 1.00 76.12 208 GLN A C 1
ATOM 1526 O O . GLN A 1 208 ? -9.322 -3.597 29.249 1.00 76.12 208 GLN A O 1
ATOM 1531 N N . HIS A 1 209 ? -8.348 -1.969 30.463 1.00 81.38 209 HIS A N 1
ATOM 1532 C CA . HIS A 1 209 ? -9.395 -0.975 30.297 1.00 81.38 209 HIS A CA 1
ATOM 1533 C C . HIS A 1 209 ? -8.814 0.305 29.705 1.00 81.38 209 HIS A C 1
ATOM 1535 O O . HIS A 1 209 ? -7.842 0.844 30.233 1.00 81.38 209 HIS A O 1
ATOM 1541 N N . THR A 1 210 ? -9.378 0.801 28.602 1.00 82.94 210 THR A N 1
ATOM 1542 C CA . THR A 1 210 ? -8.866 1.994 27.916 1.00 82.94 210 THR A CA 1
ATOM 1543 C C . THR A 1 210 ? -9.937 3.065 27.779 1.00 82.94 210 THR A C 1
ATOM 1545 O O . THR A 1 210 ? -11.029 2.806 27.274 1.00 82.94 210 THR A O 1
ATOM 1548 N N . THR A 1 211 ? -9.565 4.290 28.142 1.00 85.69 211 THR A N 1
ATOM 1549 C CA . THR A 1 211 ? -10.339 5.511 27.918 1.00 85.69 211 THR A CA 1
ATOM 1550 C C . THR A 1 211 ? -9.684 6.343 26.818 1.00 85.69 211 THR A C 1
ATOM 1552 O O . THR A 1 211 ? -8.463 6.539 26.824 1.00 85.69 211 THR A O 1
ATOM 1555 N N . VAL A 1 212 ? -10.492 6.828 25.873 1.00 88.06 212 VAL A N 1
ATOM 1556 C CA . VAL A 1 212 ? -10.042 7.684 24.764 1.00 88.06 212 VAL A CA 1
ATOM 1557 C C . VAL A 1 212 ? -10.466 9.124 24.995 1.00 88.06 212 VAL A C 1
ATOM 1559 O O . VAL A 1 212 ? -11.623 9.400 25.307 1.00 88.06 212 VAL A O 1
ATOM 1562 N N . TYR A 1 213 ? -9.522 10.034 24.777 1.00 85.62 213 TYR A N 1
ATOM 1563 C CA . TYR A 1 213 ? -9.717 11.472 24.864 1.00 85.62 213 TYR A CA 1
ATOM 1564 C C . TYR A 1 213 ? -9.444 12.102 23.502 1.00 85.62 213 TYR A C 1
ATOM 1566 O O . TYR A 1 213 ? -8.339 11.990 22.962 1.00 85.62 213 TYR A O 1
ATOM 1574 N N . LEU A 1 214 ? -10.454 12.757 22.932 1.00 85.00 214 LEU A N 1
ATOM 1575 C CA . LEU A 1 214 ? -10.303 13.494 21.677 1.00 85.00 214 LEU A CA 1
ATOM 1576 C C . LEU A 1 214 ? -9.813 14.931 21.909 1.00 85.00 214 LEU A C 1
ATOM 1578 O O . LEU A 1 214 ? -9.992 15.470 22.997 1.00 85.00 214 LEU A O 1
ATOM 1582 N N . PRO A 1 215 ? -9.227 15.589 20.898 1.00 82.25 215 PRO A N 1
ATOM 1583 C CA . PRO A 1 215 ? -8.902 17.011 20.975 1.00 82.25 215 PRO A CA 1
ATOM 1584 C C . PRO A 1 215 ? -10.141 17.876 21.234 1.00 82.25 215 PRO A C 1
ATOM 1586 O O . PRO A 1 215 ? -11.226 17.548 20.755 1.00 82.25 215 PRO A O 1
ATOM 1589 N N . SER A 1 216 ? -9.990 19.025 21.896 1.00 77.44 216 SER A N 1
ATOM 1590 C CA . SER A 1 216 ? -11.106 19.948 22.181 1.00 77.44 216 SER A CA 1
ATOM 1591 C C . SER A 1 216 ? -11.824 20.446 20.916 1.00 77.44 216 SER A C 1
ATOM 1593 O O . SER A 1 216 ? -13.018 20.718 20.947 1.00 77.44 216 SER A O 1
ATOM 1595 N N . SER A 1 217 ? -11.124 20.487 19.777 1.00 74.50 217 SER A N 1
ATOM 1596 C CA . SER A 1 217 ? -11.692 20.823 18.462 1.00 74.50 217 SER A CA 1
ATOM 1597 C C . SER A 1 217 ? -12.660 19.766 17.909 1.00 74.50 217 SER A C 1
ATOM 1599 O O . SER A 1 217 ? -13.383 20.030 16.951 1.00 74.50 217 SER A O 1
ATOM 1601 N N . SER A 1 218 ? -12.720 18.572 18.508 1.00 72.81 218 SER A N 1
ATOM 1602 C CA . SER A 1 218 ? -13.657 17.518 18.098 1.00 72.81 218 SER A CA 1
ATOM 1603 C C . SER A 1 218 ? -15.121 17.865 18.389 1.00 72.81 218 SER A C 1
ATOM 1605 O O . SER A 1 218 ? -16.003 17.340 17.713 1.00 72.81 218 SER A O 1
ATOM 1607 N N . GLY A 1 219 ? -15.391 18.792 19.316 1.00 69.75 219 GLY A N 1
ATOM 1608 C CA . GLY A 1 219 ? -16.751 19.218 19.665 1.00 69.75 219 GLY A CA 1
ATOM 1609 C C . GLY A 1 219 ? -17.534 18.202 20.505 1.00 69.75 219 GLY A C 1
ATOM 1610 O O . GLY A 1 219 ? -18.759 18.234 20.488 1.00 69.75 219 GLY A O 1
ATOM 1611 N N . ILE A 1 220 ? -16.848 17.294 21.211 1.00 72.81 220 ILE A N 1
ATOM 1612 C CA . ILE A 1 220 ? -17.458 16.288 22.097 1.00 72.81 220 ILE A CA 1
ATOM 1613 C C . ILE A 1 220 ? -17.037 16.517 23.555 1.00 72.81 220 ILE A C 1
ATOM 1615 O O . ILE A 1 220 ? -15.895 16.890 23.831 1.00 72.81 220 ILE A O 1
ATOM 1619 N N . GLN A 1 221 ? -17.968 16.267 24.481 1.00 64.12 221 GLN A N 1
ATOM 1620 C CA . GLN A 1 221 ? -17.736 16.279 25.928 1.00 64.12 221 GLN A CA 1
ATOM 1621 C C . GLN A 1 221 ? -16.913 15.060 26.371 1.00 64.12 221 GLN A C 1
ATOM 1623 O O . GLN A 1 221 ? -17.171 13.931 25.962 1.00 64.12 221 GLN A O 1
ATOM 1628 N N . GLN A 1 222 ? -15.902 15.286 27.206 1.00 65.81 222 GLN A N 1
ATOM 1629 C CA . GLN A 1 222 ? -15.012 14.227 27.693 1.00 65.81 222 GLN A CA 1
ATOM 1630 C C . GLN A 1 222 ? -15.619 13.500 28.906 1.00 65.81 222 GLN A C 1
ATOM 1632 O O . GLN A 1 222 ? -16.276 14.154 29.716 1.00 65.81 222 GLN A O 1
ATOM 1637 N N . PRO A 1 223 ? -15.320 12.203 29.121 1.00 55.50 223 PRO A N 1
ATOM 1638 C CA . PRO A 1 223 ? -14.554 11.300 28.255 1.00 55.50 223 PRO A CA 1
ATOM 1639 C C . PRO A 1 223 ? -15.394 10.722 27.103 1.00 55.50 223 PRO A C 1
ATOM 1641 O O . PRO A 1 223 ? -16.556 10.372 27.281 1.00 55.50 223 PRO A O 1
ATOM 1644 N N . VAL A 1 224 ? -14.771 10.568 25.930 1.00 62.69 224 VAL A N 1
ATOM 1645 C CA . VAL A 1 224 ? -15.462 10.213 24.673 1.00 62.69 224 VAL A CA 1
ATOM 1646 C C . VAL A 1 224 ? -15.813 8.728 24.561 1.00 62.69 224 VAL A C 1
ATOM 1648 O O . VAL A 1 224 ? -16.687 8.359 23.798 1.00 62.69 224 VAL A O 1
ATOM 1651 N N . ALA A 1 225 ? -15.120 7.819 25.238 1.00 61.72 225 ALA A N 1
ATOM 1652 C CA . ALA A 1 225 ? -15.505 6.406 25.234 1.00 61.72 225 ALA A CA 1
ATOM 1653 C C . ALA A 1 225 ? -14.678 5.601 26.224 1.00 61.72 225 ALA A C 1
ATOM 1655 O O . ALA A 1 225 ? -13.469 5.818 26.367 1.00 61.72 225 ALA A O 1
ATOM 1656 N N . THR A 1 226 ? -15.333 4.613 26.825 1.00 64.75 226 THR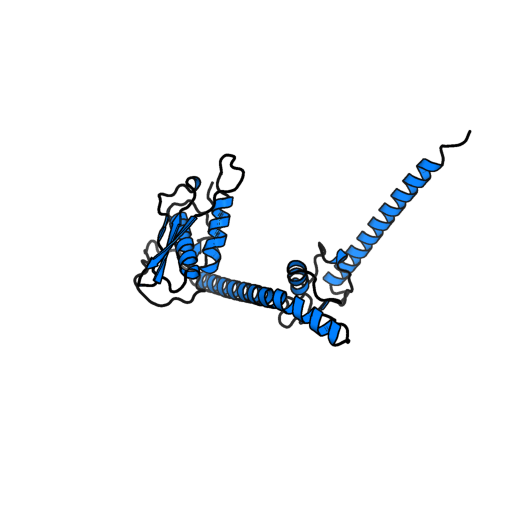 A N 1
ATOM 1657 C CA . THR A 1 226 ? -14.750 3.720 27.816 1.00 64.75 226 THR A CA 1
ATOM 1658 C C . THR A 1 226 ? -15.029 2.274 27.418 1.00 64.75 226 THR A C 1
ATOM 1660 O O . THR A 1 226 ? -16.169 1.803 27.485 1.00 64.75 226 THR A O 1
ATOM 1663 N N . ALA A 1 227 ? -13.983 1.569 26.980 1.00 65.00 227 ALA A N 1
ATOM 1664 C CA . ALA A 1 227 ? -14.120 0.196 26.509 1.00 65.00 227 ALA A CA 1
ATOM 1665 C C . ALA A 1 227 ? -14.322 -0.799 27.663 1.00 65.00 227 ALA A C 1
ATOM 1667 O O . ALA A 1 227 ? -13.722 -0.625 28.725 1.00 65.00 227 ALA A O 1
ATOM 1668 N N . PRO A 1 228 ? -15.108 -1.875 27.459 1.00 65.44 228 PRO A N 1
ATOM 1669 C CA . PRO A 1 228 ? -15.169 -2.982 28.408 1.00 65.44 228 PRO A CA 1
ATOM 1670 C C . PRO A 1 228 ? -13.800 -3.660 28.555 1.00 65.44 228 PRO A C 1
ATOM 1672 O O . PRO A 1 228 ? -12.968 -3.604 27.644 1.00 65.44 228 PRO A O 1
ATOM 1675 N N . CYS A 1 229 ? -13.581 -4.311 29.700 1.00 64.06 229 CYS A N 1
ATOM 1676 C CA . CYS A 1 229 ? -12.344 -5.025 30.007 1.00 64.06 229 CYS A CA 1
ATOM 1677 C C . CYS A 1 229 ? -12.018 -6.040 28.900 1.00 64.06 229 CYS A C 1
ATOM 1679 O O . CYS A 1 229 ? -12.816 -6.923 28.587 1.00 64.06 229 CYS A O 1
ATOM 1681 N N . CYS A 1 230 ? -10.850 -5.886 28.277 1.00 64.31 230 CYS A N 1
ATOM 1682 C CA . CYS A 1 230 ? -10.375 -6.759 27.208 1.00 64.31 230 CYS A CA 1
ATOM 1683 C C . CYS A 1 230 ? -9.147 -7.550 27.664 1.00 64.31 230 CYS A C 1
ATOM 1685 O O . CYS A 1 230 ? -8.355 -7.083 28.482 1.00 64.31 230 CYS A O 1
ATOM 1687 N N . SER A 1 231 ? -8.921 -8.715 27.057 1.00 67.88 231 SER A N 1
ATOM 1688 C CA . SER A 1 231 ? -7.762 -9.563 27.365 1.00 67.88 231 SER A CA 1
ATOM 1689 C C . SER A 1 231 ? -6.412 -8.908 27.045 1.00 67.88 231 SER A C 1
ATOM 1691 O O . SER A 1 231 ? -5.408 -9.246 27.663 1.00 67.88 231 SER A O 1
ATOM 1693 N N . THR A 1 232 ? -6.358 -7.962 26.095 1.00 73.06 232 THR A N 1
ATOM 1694 C CA . THR A 1 232 ? -5.107 -7.310 25.671 1.00 73.06 232 THR A CA 1
ATOM 1695 C C . THR A 1 232 ? -5.228 -5.791 25.571 1.00 73.06 232 THR A C 1
ATOM 1697 O O . THR A 1 232 ? -6.265 -5.253 25.175 1.00 73.06 232 THR A O 1
ATOM 1700 N N . ALA A 1 233 ? -4.114 -5.093 25.827 1.00 72.75 233 ALA A N 1
ATOM 1701 C CA . ALA A 1 233 ? -3.999 -3.636 25.694 1.00 72.75 233 ALA A CA 1
ATOM 1702 C C . ALA A 1 233 ? -4.388 -3.138 24.295 1.00 72.75 233 ALA A C 1
ATOM 1704 O O . ALA A 1 233 ? -5.055 -2.117 24.130 1.00 72.75 233 ALA A O 1
ATOM 1705 N N . LYS A 1 234 ? -3.968 -3.877 23.261 1.00 76.69 234 LYS A N 1
ATOM 1706 C CA . LYS A 1 234 ? -4.226 -3.532 21.860 1.00 76.69 234 LYS A CA 1
ATOM 1707 C C . LYS A 1 234 ? -5.708 -3.665 21.511 1.00 76.69 234 LYS A C 1
ATOM 1709 O O . LYS A 1 234 ? -6.250 -2.777 20.855 1.00 76.69 234 LYS A O 1
ATOM 1714 N N . ALA A 1 235 ? -6.363 -4.733 21.971 1.00 74.44 235 ALA A N 1
ATOM 1715 C CA . ALA A 1 235 ? -7.803 -4.910 21.798 1.00 74.44 235 ALA A CA 1
ATOM 1716 C C . ALA A 1 235 ? -8.592 -3.827 22.548 1.00 74.44 235 ALA A C 1
ATOM 1718 O O . ALA A 1 235 ? -9.480 -3.221 21.957 1.00 74.44 235 ALA A O 1
ATOM 1719 N N . SER A 1 236 ? -8.194 -3.512 23.785 1.00 78.38 236 SER A N 1
ATOM 1720 C CA . SER A 1 236 ? -8.817 -2.467 24.608 1.00 78.38 236 SER A CA 1
ATOM 1721 C C . SER A 1 236 ? -8.777 -1.089 23.932 1.00 78.38 236 SER A C 1
ATOM 1723 O O . SER A 1 236 ? -9.804 -0.429 23.782 1.00 78.38 236 SER A O 1
ATOM 1725 N N . LYS A 1 237 ? -7.613 -0.676 23.408 1.00 82.19 237 LYS A N 1
ATOM 1726 C CA . LYS A 1 237 ? -7.476 0.595 22.673 1.00 82.19 237 LYS A CA 1
ATOM 1727 C C . LYS A 1 237 ? -8.320 0.638 21.395 1.00 82.19 237 LYS A C 1
ATOM 1729 O O . LYS A 1 237 ? -8.925 1.661 21.090 1.00 82.19 237 LYS A O 1
ATOM 1734 N N . ASN A 1 238 ? -8.360 -0.462 20.641 1.00 81.31 238 ASN A N 1
ATOM 1735 C CA . ASN A 1 238 ? -9.183 -0.579 19.434 1.00 81.31 238 ASN A CA 1
ATOM 1736 C C . ASN A 1 238 ? -10.686 -0.505 19.742 1.00 81.31 238 ASN A C 1
ATOM 1738 O O . ASN A 1 238 ? -11.422 0.197 19.051 1.00 81.31 238 ASN A O 1
ATOM 1742 N N . ALA A 1 239 ? -11.134 -1.190 20.795 1.00 79.25 239 ALA A N 1
ATOM 1743 C CA . ALA A 1 239 ? -12.518 -1.149 21.254 1.00 79.25 239 ALA A CA 1
ATOM 1744 C C . ALA A 1 239 ? -12.920 0.262 21.704 1.00 79.25 239 ALA A C 1
ATOM 1746 O O . ALA A 1 239 ? -13.994 0.742 21.338 1.00 79.25 239 ALA A O 1
ATOM 1747 N N . ALA A 1 240 ? -12.031 0.957 22.418 1.00 83.94 240 ALA A N 1
ATOM 1748 C CA . ALA A 1 240 ? -12.281 2.316 22.884 1.00 83.94 240 ALA A CA 1
ATOM 1749 C C . ALA A 1 240 ? -12.344 3.315 21.716 1.00 83.94 240 ALA A C 1
ATOM 1751 O O . ALA A 1 240 ? -13.249 4.145 21.656 1.00 83.94 240 ALA A O 1
ATOM 1752 N N . ALA A 1 241 ? -11.448 3.190 20.730 1.00 85.62 241 ALA A N 1
ATOM 1753 C CA . ALA A 1 241 ? -11.489 4.007 19.514 1.00 85.62 241 ALA A CA 1
ATOM 1754 C C . ALA A 1 241 ? -12.786 3.796 18.714 1.00 85.62 241 ALA A C 1
ATOM 1756 O O . ALA A 1 241 ? -13.362 4.740 18.179 1.00 85.62 241 ALA A O 1
ATOM 1757 N N . LEU A 1 242 ? -13.276 2.558 18.648 1.00 81.81 242 LEU A N 1
ATOM 1758 C CA . LEU A 1 242 ? -14.501 2.222 17.929 1.00 81.81 242 LEU A CA 1
ATOM 1759 C C . LEU A 1 242 ? -15.743 2.806 18.614 1.00 81.81 242 LEU A C 1
ATOM 1761 O O . LEU A 1 242 ? -16.640 3.315 17.945 1.00 81.81 242 LEU A O 1
ATOM 1765 N N . GLN A 1 243 ? -15.796 2.746 19.944 1.00 82.38 243 GLN A N 1
ATOM 1766 C CA . GLN A 1 243 ? -16.840 3.418 20.712 1.00 82.38 243 GLN A CA 1
ATOM 1767 C C . GLN A 1 243 ? -16.786 4.940 20.527 1.00 82.38 243 GLN A C 1
ATOM 1769 O O . GLN A 1 243 ? -17.834 5.556 20.361 1.00 82.38 243 GLN A O 1
ATOM 1774 N N . ALA A 1 244 ? -15.591 5.535 20.456 1.00 85.12 244 ALA A N 1
ATOM 1775 C CA . ALA A 1 244 ? -15.452 6.960 20.166 1.00 85.12 244 ALA A CA 1
ATOM 1776 C C . ALA A 1 244 ? -16.020 7.322 18.780 1.00 85.12 244 ALA A C 1
ATOM 1778 O O . ALA A 1 244 ? -16.737 8.310 18.646 1.00 85.12 244 ALA A O 1
ATOM 1779 N N . LEU A 1 245 ? -15.781 6.492 17.755 1.00 83.50 245 LEU A N 1
ATOM 1780 C CA . LEU A 1 245 ? -16.384 6.666 16.423 1.00 83.50 245 LEU A CA 1
ATOM 1781 C C . LEU A 1 245 ? -17.918 6.547 16.441 1.00 83.50 245 LEU A C 1
ATOM 1783 O O . LEU A 1 245 ? -18.595 7.262 15.703 1.00 83.50 245 LEU A O 1
ATOM 1787 N N . ARG A 1 246 ? -18.480 5.675 17.290 1.00 81.06 246 ARG A N 1
ATOM 1788 C CA . ARG A 1 246 ? -19.937 5.569 17.487 1.00 81.06 246 ARG A CA 1
ATOM 1789 C C . ARG A 1 246 ? -20.514 6.849 18.087 1.00 81.06 246 ARG A C 1
ATOM 1791 O O . ARG A 1 246 ? -21.469 7.384 17.535 1.00 81.06 246 ARG A O 1
ATOM 1798 N N . GLN A 1 247 ? -19.886 7.387 19.129 1.00 82.12 247 GLN A N 1
ATOM 1799 C CA . GLN A 1 247 ? -20.325 8.651 19.725 1.00 82.12 247 GLN A CA 1
ATOM 1800 C C . GLN A 1 247 ? -20.171 9.839 18.766 1.00 82.12 247 GLN A C 1
ATOM 1802 O O . GLN A 1 247 ? -21.059 10.684 18.675 1.00 82.12 247 GLN A O 1
ATOM 1807 N N . LEU A 1 248 ? -19.087 9.889 17.984 1.00 84.56 248 LEU A N 1
ATOM 1808 C CA . LEU A 1 248 ? -18.895 10.888 16.922 1.00 84.56 248 LEU A CA 1
ATOM 1809 C C . LEU A 1 248 ? -20.009 10.856 15.868 1.00 84.56 248 LEU A C 1
ATOM 1811 O O . LEU A 1 248 ? -20.410 11.897 15.348 1.00 84.56 248 LEU A O 1
ATOM 1815 N N . ARG A 1 249 ? -20.531 9.667 15.558 1.00 81.31 249 ARG A N 1
ATOM 1816 C CA . ARG A 1 249 ? -21.686 9.512 14.671 1.00 81.31 249 ARG A CA 1
ATOM 1817 C C . ARG A 1 249 ? -22.973 10.004 15.328 1.00 81.31 249 ARG A C 1
ATOM 1819 O O . ARG A 1 249 ? -23.722 10.730 14.685 1.00 81.31 249 ARG A O 1
ATOM 1826 N N . GLU A 1 250 ? -23.241 9.596 16.566 1.00 80.12 250 GLU A N 1
ATOM 1827 C CA . GLU A 1 250 ? -24.459 9.975 17.302 1.00 80.12 250 GLU A CA 1
ATOM 1828 C C . GLU A 1 250 ? -24.550 11.491 17.506 1.00 80.12 250 GLU A C 1
ATOM 1830 O O . GLU A 1 250 ? -25.611 12.081 17.335 1.00 80.12 250 GLU A O 1
ATOM 1835 N N . THR A 1 251 ? -23.412 12.132 17.767 1.00 79.44 251 THR A N 1
ATOM 1836 C CA . THR A 1 251 ? -23.281 13.594 17.874 1.00 79.44 251 THR A CA 1
ATOM 1837 C C . THR A 1 251 ? -23.280 14.312 16.520 1.00 79.44 251 THR A C 1
ATOM 1839 O O . THR A 1 251 ? -23.182 15.535 16.469 1.00 79.44 251 THR A O 1
ATOM 1842 N N . GLY A 1 252 ? -23.371 13.581 15.403 1.00 79.75 252 GLY A N 1
ATOM 1843 C CA . GLY A 1 252 ? -23.419 14.156 14.059 1.00 79.75 252 GLY A CA 1
ATOM 1844 C C . GLY A 1 252 ? -22.115 14.814 13.603 1.00 79.75 252 GLY A C 1
ATOM 1845 O O . GLY A 1 252 ? -22.128 15.547 12.618 1.00 79.75 252 GLY A O 1
ATOM 1846 N N . ARG A 1 253 ? -20.991 14.556 14.281 1.00 82.50 253 ARG A N 1
ATOM 1847 C CA . ARG A 1 253 ? -19.662 15.093 13.932 1.00 82.50 253 ARG A CA 1
ATOM 1848 C C . ARG A 1 253 ? -18.965 14.282 12.840 1.00 82.50 253 ARG A C 1
ATOM 1850 O O . ARG A 1 253 ? -17.999 14.761 12.252 1.00 82.50 253 ARG A O 1
ATOM 1857 N N . LEU A 1 254 ? -19.459 13.078 12.559 1.00 81.56 254 LEU A N 1
ATOM 1858 C CA . LEU A 1 254 ? -18.981 12.200 11.495 1.00 81.56 254 LEU A CA 1
ATOM 1859 C C . LEU A 1 254 ? -19.959 12.185 10.305 1.00 81.56 254 LEU A C 1
ATOM 1861 O O . LEU A 1 254 ? -21.179 12.119 10.492 1.00 81.56 254 LEU A O 1
ATOM 1865 N N . ASP A 1 255 ? -19.441 12.228 9.080 1.00 76.12 255 ASP A N 1
ATOM 1866 C CA . ASP A 1 255 ? -20.219 11.989 7.863 1.00 76.12 255 ASP A CA 1
ATOM 1867 C C . ASP A 1 255 ? -20.325 10.494 7.525 1.00 76.12 255 ASP A C 1
ATOM 1869 O O . ASP A 1 255 ? -19.683 9.642 8.144 1.00 76.12 255 ASP A O 1
ATOM 1873 N N . ASP A 1 256 ? -21.141 10.166 6.518 1.00 72.25 256 ASP A N 1
ATOM 1874 C CA . ASP A 1 256 ? -21.362 8.783 6.075 1.00 72.25 256 ASP A CA 1
ATOM 1875 C C . ASP A 1 256 ? -20.088 8.095 5.531 1.00 72.25 256 ASP A C 1
ATOM 1877 O O . ASP A 1 256 ? -20.086 6.878 5.331 1.00 72.25 256 ASP A O 1
ATOM 1881 N N . TRP A 1 257 ? -19.007 8.859 5.330 1.00 73.69 257 TRP A N 1
ATOM 1882 C CA . TRP A 1 257 ? -17.694 8.428 4.849 1.00 73.69 257 TRP A CA 1
ATOM 1883 C C . TRP A 1 257 ? -16.622 8.417 5.949 1.00 73.69 257 TRP A C 1
ATOM 1885 O O . TRP A 1 257 ? -15.432 8.300 5.646 1.00 73.69 257 TRP A O 1
ATOM 1895 N N . LEU A 1 258 ? -17.029 8.490 7.222 1.00 73.75 258 LEU A N 1
ATOM 1896 C CA . LEU A 1 258 ? -16.147 8.471 8.394 1.00 73.75 258 LEU A CA 1
ATOM 1897 C C . LEU A 1 258 ? -15.175 9.667 8.462 1.00 73.75 258 LEU A C 1
ATOM 1899 O O . LEU A 1 258 ? -14.087 9.569 9.032 1.00 73.75 258 LEU A O 1
ATOM 1903 N N . GLN A 1 259 ? -15.556 10.802 7.882 1.00 78.00 259 GLN A N 1
ATOM 1904 C CA . GLN A 1 259 ? -14.820 12.063 7.907 1.00 78.00 259 GLN A CA 1
ATOM 1905 C C . GLN A 1 259 ? -15.496 13.073 8.845 1.00 78.00 259 GLN A C 1
ATOM 1907 O O . GLN A 1 259 ? -16.689 12.943 9.130 1.00 78.00 259 GLN A O 1
ATOM 1912 N N . PRO A 1 260 ? -14.765 14.084 9.354 1.00 75.50 260 PRO A N 1
ATOM 1913 C CA . PRO A 1 260 ? -15.395 15.169 10.094 1.00 75.50 260 PRO A CA 1
ATOM 1914 C C . PRO A 1 260 ? -16.370 15.940 9.204 1.00 75.50 260 PRO A C 1
ATOM 1916 O O . PRO A 1 260 ? -16.005 16.387 8.115 1.00 75.50 260 PRO A O 1
ATOM 1919 N N . LYS A 1 261 ? -17.600 16.126 9.688 1.00 73.06 261 LYS A N 1
ATOM 1920 C CA . LYS A 1 261 ? -18.534 17.094 9.107 1.00 73.06 261 LYS A CA 1
ATOM 1921 C C . LYS A 1 261 ? -18.030 18.504 9.410 1.00 73.06 261 LYS A C 1
ATOM 1923 O O . LYS A 1 261 ? -17.772 18.816 10.575 1.00 73.06 261 LYS A O 1
ATOM 1928 N N . LYS A 1 262 ? -17.857 19.299 8.351 1.00 59.97 262 LYS A N 1
ATOM 1929 C CA . LYS A 1 262 ? -17.600 20.741 8.446 1.00 59.97 262 LYS A CA 1
ATOM 1930 C C . LYS A 1 262 ? -18.828 21.460 8.984 1.00 59.97 262 LYS A C 1
ATOM 1932 O O . LYS A 1 262 ? -19.944 21.046 8.596 1.00 59.97 262 LYS A O 1
#

Radius of gyration: 27.06 Å; chains: 1; bounding box: 78×59×74 Å

pLDDT: mean 70.14, std 15.18, range [26.42, 90.62]

Sequence (262 aa):
MDTKVGGDVAAAAAAAAAAAAAAAAAAQARVVDRFRRGELNLLVATNIGSEGMDFKQCAAVVAFEPPPDLTSYIQARGRARKQGSQYCWLVPRSAAAATTLVGKQRKLISDAQLQDDLVRETSAATRQLLQQHHSSSSNPAAAGRQSGFKGSAALPHNAAHLLMPKGGIATLRLAQPLLIGFCTKLDWGGRAKPPQAFYRTVQLPEGQHTTVYLPSSSGIQQPVATAPCCSTAKASKNAAALQALRQLRETGRLDDWLQPKK

Foldseek 3Di:
DDDDPVPVVVVVVVVVVVVVVVVVVVVVVVVQVCQQVVVDQDDDDDPVPQPPRDHAQHLEFEAQAQDPALVSVCSRVVSPPDVNRYYYYRADPPPVRRCVRCVVSVVRVVVSVVVVVVVVVLVVVLVVVVVVVVVVPPDPDDDDDDDDDDDDDPDPQRDFPDAFPVGATDGLLCLQVLQQQQQQQFDPPPDPDGDHKDWDWDADPQAIKIWIDGPPSLVDDPRQFIADHDNDPSSNRSRRSVSSLVSCVVVVLADSNSYGDD

Secondary structure (DSSP, 8-state):
---SSHHHHHHHHHHHHHHHHHHHHHHHHHHHHHHHHTS-S-----GGGTSS---PPPSEEEESS--SSHHHHHHHHTT--STT-EEEE---S-HHHHHHHHHHHHHHHHHHHHHHHHHHHHHHHHHHHHHHHHTT--------------S-----TTSEEEE-TTS-EEETTTHHHHHHHHHHTS--TT-SS----EEEEEEETTEEEEEEE--GGG--PSP-EEPPPBSSHHHHHHHHHHHHHHHHHHTT-B-TTSSB--

Organism: Tetradesmus obliquus (NCBI:txid3088)